Protein AF-A0A182ULN5-F1 (afdb_monomer_lite)

Secondary structure (DSSP, 8-state):
-HHHHHHHHHHHHHHHHHHHHHHHHHHHHHHHHHHHHHHHHHHHHHHHHHHHHHHHHHHHHHHHHHHHHHHHHHHHHHHHHHHHHHHHHHHHHHHS-HHHHHHHHHHHHHHHHHH-BSSGGG-S--S-EEEEE-SSSSSPPEEEEEE-SGGGS-EEEEEE-SS--S-----HHHHHH-EE-TTSSEE--HHHHHHHHHHS--EEEEEEE-TTS-EEEEEES---B--TTTTT-B----EEEESS--TTGGGTTPPP--SS----SS------SEEEEE-

Foldseek 3Di:
DVVVVVVVVVVVVVVVVVVVVVVVVVVVVVVVVVVVVVVVVVVVVVVVVVVVVVVVVVVVVVVVVVVVVVVVVVVVVVVVVVVVVVVVVVVVPVVADPVRVVVCVVVVQVVLLVQADLFLQRPPDLDWDWGWHAVDSPGGTDIFTWANPPPNTRWTWQFAADPPPDDPLDDPVCQQCKDDDNVHTIGNHLVVQQVNQVVDFKKKKFWDADPVRDIKIWIWRGWHFHDVVLQRQTADTHTDDIPDDPPVVVSHRPHDAHPHRDPDPDDDDDDGRTMIMHD

Organism: Anopheles merus (NCBI:txid30066)

pLDDT: mean 87.48, std 11.88, range [33.41, 97.25]

Structure (mmCIF, N/CA/C/O backbone):
data_AF-A0A182ULN5-F1
#
_entry.id   AF-A0A182ULN5-F1
#
loop_
_atom_site.group_PDB
_atom_site.id
_atom_site.type_symbol
_atom_site.label_atom_id
_atom_site.label_alt_id
_atom_site.label_comp_id
_atom_site.label_asym_id
_atom_site.label_entity_id
_atom_site.label_seq_id
_atom_site.pdbx_PDB_ins_code
_atom_site.Cartn_x
_atom_site.Cartn_y
_atom_site.Cartn_z
_atom_site.occupancy
_atom_site.B_iso_or_equiv
_atom_site.auth_seq_id
_atom_site.auth_comp_id
_atom_site.auth_asym_id
_atom_site.auth_atom_id
_atom_site.pdbx_PDB_model_num
ATOM 1 N N . MET A 1 1 ? -88.689 38.215 57.228 1.00 59.06 1 MET A N 1
ATOM 2 C CA . MET A 1 1 ? -87.941 37.403 56.240 1.00 59.06 1 MET A CA 1
ATOM 3 C C . MET A 1 1 ? -86.454 37.770 56.192 1.00 59.06 1 MET A C 1
ATOM 5 O O . MET A 1 1 ? -85.648 36.882 56.417 1.00 59.06 1 MET A O 1
ATOM 9 N N . LEU A 1 2 ? -86.074 39.048 56.039 1.00 58.34 2 LEU A N 1
ATOM 10 C CA . LEU A 1 2 ? -84.663 39.488 55.963 1.00 58.34 2 LEU A CA 1
ATOM 11 C C . LEU A 1 2 ? -83.746 39.039 57.123 1.00 58.34 2 LEU A C 1
ATOM 13 O O . LEU A 1 2 ? -82.674 38.510 56.867 1.00 58.34 2 LEU A O 1
ATOM 17 N N . ARG A 1 3 ? -84.157 39.173 58.394 1.00 65.62 3 ARG A N 1
ATOM 18 C CA . ARG A 1 3 ? -83.317 38.763 59.546 1.00 65.62 3 ARG A CA 1
ATOM 19 C C . ARG A 1 3 ? -83.010 37.259 59.595 1.00 65.62 3 ARG A C 1
ATOM 21 O O . ARG A 1 3 ? -81.950 36.878 60.071 1.00 65.62 3 ARG A O 1
ATOM 28 N 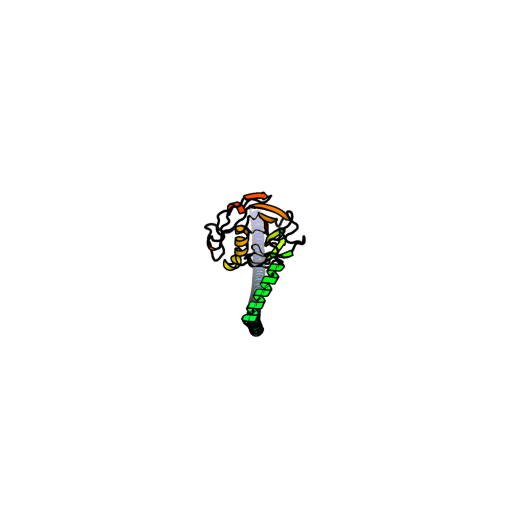N . LYS A 1 4 ? -83.928 36.421 59.103 1.00 69.38 4 LYS A N 1
ATOM 29 C CA . LYS A 1 4 ? -83.758 34.961 59.072 1.00 69.38 4 LYS A CA 1
ATOM 30 C C . LYS A 1 4 ? -82.799 34.548 57.950 1.00 69.38 4 LYS A C 1
ATOM 32 O O . LYS A 1 4 ? -81.892 33.770 58.202 1.00 69.38 4 LYS A O 1
ATOM 37 N N . ALA A 1 5 ? -82.924 35.178 56.779 1.00 66.75 5 ALA A N 1
ATOM 38 C CA . ALA A 1 5 ? -81.999 34.991 55.663 1.00 66.75 5 ALA A CA 1
ATOM 39 C C . ALA A 1 5 ? -80.565 35.435 56.009 1.00 66.75 5 ALA A C 1
ATOM 41 O O . ALA A 1 5 ? -79.627 34.713 55.704 1.00 66.75 5 ALA A O 1
ATOM 42 N N . VAL A 1 6 ? -80.394 36.568 56.708 1.00 71.75 6 VAL A N 1
ATOM 43 C CA . VAL A 1 6 ? -79.070 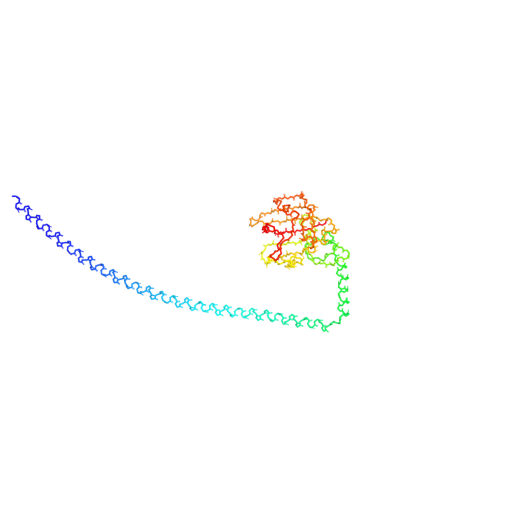37.049 57.158 1.00 71.75 6 VAL A CA 1
ATOM 44 C C . VAL A 1 6 ? -78.416 36.074 58.146 1.00 71.75 6 VAL A C 1
ATOM 46 O O . VAL A 1 6 ? -77.225 35.786 58.025 1.00 71.75 6 VAL A O 1
ATOM 49 N N . ALA A 1 7 ? -79.184 35.529 59.095 1.00 72.19 7 ALA A N 1
ATOM 50 C CA . ALA A 1 7 ? -78.687 34.532 60.042 1.00 72.19 7 ALA A CA 1
ATOM 51 C C . ALA A 1 7 ? -78.312 33.209 59.348 1.00 72.19 7 ALA A C 1
ATOM 53 O O . ALA A 1 7 ? -77.240 32.671 59.610 1.00 72.19 7 ALA A O 1
ATOM 54 N N . GLU A 1 8 ? -79.141 32.725 58.418 1.00 74.56 8 GLU A N 1
ATOM 55 C CA . GLU A 1 8 ? -78.850 31.529 57.614 1.00 74.56 8 GLU A CA 1
ATOM 56 C C . GLU A 1 8 ? -77.593 31.718 56.749 1.00 74.56 8 GLU A C 1
ATOM 58 O O . GLU A 1 8 ? -76.729 30.844 56.739 1.00 74.56 8 GLU A O 1
ATOM 63 N N . THR A 1 9 ? -77.413 32.880 56.107 1.00 76.69 9 THR A N 1
ATOM 64 C CA . THR A 1 9 ? -76.179 33.186 55.361 1.00 76.69 9 THR A CA 1
ATOM 65 C C . THR A 1 9 ? -74.947 33.307 56.257 1.00 76.69 9 THR A C 1
ATOM 67 O O . THR A 1 9 ? -73.869 32.888 55.847 1.00 76.69 9 THR A O 1
ATOM 70 N N . GLY A 1 10 ? -75.086 33.840 57.477 1.00 76.19 10 GLY A N 1
ATOM 71 C CA . GLY A 1 10 ? -73.986 33.939 58.441 1.00 76.19 10 GLY A CA 1
ATOM 72 C C . GLY A 1 10 ? -73.504 32.569 58.922 1.00 76.19 10 GLY A C 1
ATOM 73 O O . GLY A 1 10 ? -72.303 32.318 58.957 1.00 76.19 10 GLY A O 1
ATOM 74 N N . VAL A 1 11 ? -74.437 31.653 59.202 1.00 80.94 11 VAL A N 1
ATOM 75 C CA . VAL A 1 11 ? -74.118 30.257 59.548 1.00 80.94 11 VAL A CA 1
ATOM 76 C C . VAL A 1 11 ? -73.459 29.538 58.367 1.00 80.94 11 VAL A C 1
ATOM 78 O O . VAL A 1 11 ? -72.461 28.846 58.553 1.00 80.94 11 VAL A O 1
ATOM 81 N N . LEU A 1 12 ? -73.955 29.743 57.140 1.00 80.50 12 LEU A N 1
ATOM 82 C CA . LEU A 1 12 ? -73.372 29.140 55.936 1.00 80.50 12 LEU A CA 1
ATOM 83 C C . LEU A 1 12 ? -71.935 29.630 55.676 1.00 80.50 12 LEU A C 1
ATOM 85 O O . LEU A 1 12 ? -71.054 28.836 55.346 1.00 80.50 12 LEU A O 1
ATOM 89 N N . LEU A 1 13 ? -71.691 30.934 55.858 1.00 82.12 13 LEU A N 1
ATOM 90 C CA . LEU A 1 13 ? -70.364 31.548 55.755 1.00 82.12 13 LEU A CA 1
ATOM 91 C C . LEU A 1 13 ? -69.403 31.000 56.813 1.00 82.12 13 LEU A C 1
ATOM 93 O O . LEU A 1 13 ? -68.253 30.710 56.491 1.00 82.12 13 LEU A O 1
ATOM 97 N N . GLN A 1 14 ? -69.870 30.813 58.047 1.00 84.31 14 GLN A N 1
ATOM 98 C CA . GLN A 1 14 ? -69.051 30.271 59.126 1.00 84.31 14 GLN A CA 1
ATOM 99 C C . GLN A 1 14 ? -68.644 28.813 58.866 1.00 84.31 14 GLN A C 1
ATOM 101 O O . GLN A 1 14 ? -67.456 28.501 58.920 1.00 84.31 14 GLN A O 1
ATOM 106 N N . VAL A 1 15 ? -69.587 27.954 58.461 1.00 87.75 15 VAL A N 1
ATOM 107 C CA . VAL A 1 15 ? -69.298 26.557 58.075 1.00 87.75 15 VAL A CA 1
ATOM 108 C C . VAL A 1 15 ? -68.339 26.499 56.881 1.00 87.75 15 VAL A C 1
ATOM 110 O O . VAL A 1 15 ? -67.410 25.688 56.857 1.00 87.75 15 VAL A O 1
ATOM 113 N N . SER A 1 16 ? -68.512 27.384 55.894 1.00 88.00 16 SER A N 1
ATOM 114 C CA . SER A 1 16 ? -67.584 27.484 54.765 1.00 88.00 16 SER A CA 1
ATOM 115 C C . SER A 1 16 ? -66.178 27.878 55.224 1.00 88.00 16 SER A C 1
ATOM 117 O O . SER A 1 16 ? -65.203 27.302 54.746 1.00 88.00 16 SER A O 1
ATOM 119 N N . CYS A 1 17 ? -66.059 28.834 56.148 1.00 87.00 17 CYS A N 1
ATOM 120 C CA 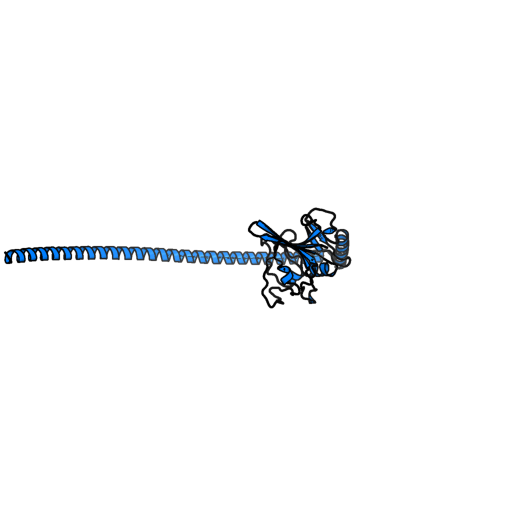. CYS A 1 17 ? -64.780 29.312 56.668 1.00 87.00 17 CYS A CA 1
ATOM 121 C C . CYS A 1 17 ? -64.051 28.226 57.481 1.00 87.00 17 CYS A C 1
ATOM 123 O O . CYS A 1 17 ? -62.851 28.025 57.299 1.00 87.00 17 CYS A O 1
ATOM 125 N N . GLU A 1 18 ? -64.779 27.468 58.305 1.00 89.94 18 GLU A N 1
ATOM 126 C CA . GLU A 1 18 ? -64.255 26.311 59.047 1.00 89.94 18 GLU A CA 1
ATOM 127 C C . GLU A 1 18 ? -63.796 25.189 58.098 1.00 89.94 18 GLU A C 1
ATOM 129 O O . GLU A 1 18 ? -62.724 24.609 58.279 1.00 89.94 18 GLU A O 1
ATOM 134 N N . THR A 1 19 ? -64.542 24.944 57.015 1.00 91.31 19 THR A N 1
ATOM 135 C CA . THR A 1 19 ? -64.168 23.963 55.980 1.00 91.31 19 THR A CA 1
ATOM 136 C C . THR A 1 19 ? -62.886 24.369 55.247 1.00 91.31 19 THR A C 1
ATOM 138 O O . THR A 1 19 ? -62.020 23.529 54.993 1.00 91.31 19 THR A O 1
ATOM 141 N N . PHE A 1 20 ? -62.738 25.655 54.908 1.00 92.44 20 PHE A N 1
ATOM 142 C CA . PHE A 1 20 ? -61.509 26.174 54.302 1.00 92.44 20 PHE A CA 1
ATOM 143 C C . PHE A 1 20 ? -60.316 26.073 55.258 1.00 92.44 20 PHE A C 1
ATOM 145 O O . PHE A 1 20 ? -59.244 25.648 54.831 1.00 92.44 20 PHE A O 1
ATOM 152 N N . ALA A 1 21 ? -60.502 26.397 56.540 1.00 90.81 21 ALA A N 1
ATOM 153 C CA . ALA A 1 21 ? -59.458 26.270 57.555 1.00 90.81 21 ALA A CA 1
ATOM 154 C C . ALA A 1 21 ? -58.994 24.812 57.726 1.00 90.81 21 ALA A C 1
ATOM 156 O O . ALA A 1 21 ? -57.793 24.552 57.742 1.00 90.81 21 ALA A O 1
ATOM 157 N N . SER A 1 22 ? -59.923 23.848 57.758 1.00 92.38 22 SER A N 1
ATOM 158 C CA . SER A 1 22 ? -59.584 22.418 57.826 1.00 92.38 22 SER A CA 1
ATOM 159 C C . SER A 1 22 ? -58.786 21.953 56.603 1.00 92.38 22 SER A C 1
ATOM 161 O O . SER A 1 22 ? -57.755 21.297 56.746 1.00 92.38 22 SER A O 1
ATOM 163 N N . LYS A 1 23 ? -59.207 22.347 55.393 1.00 94.94 23 LYS A N 1
ATOM 164 C CA . LYS A 1 23 ? -58.488 22.018 54.150 1.00 94.94 23 LYS A CA 1
ATOM 165 C C . LYS A 1 23 ? -57.091 22.634 54.087 1.00 94.94 23 LYS A C 1
ATOM 167 O O . LYS A 1 23 ? -56.184 22.009 53.547 1.00 94.94 23 LYS A O 1
ATOM 172 N N . LEU A 1 24 ? -56.899 23.839 54.630 1.00 94.38 24 LEU A N 1
ATOM 173 C CA . LEU A 1 24 ? -55.578 24.470 54.717 1.00 94.38 24 LEU A CA 1
ATOM 174 C C . LEU A 1 24 ? -54.629 23.667 55.613 1.00 94.38 24 LEU A C 1
ATOM 176 O O . LEU A 1 24 ? -53.490 23.429 55.220 1.00 94.38 24 LEU A O 1
ATOM 180 N N . ILE A 1 25 ? -55.109 23.188 56.763 1.00 93.69 25 ILE A N 1
ATOM 181 C CA . ILE A 1 25 ? -54.317 22.363 57.689 1.00 93.69 25 ILE A CA 1
ATOM 182 C C . ILE A 1 25 ? -53.954 21.013 57.052 1.00 93.69 25 ILE A C 1
ATOM 184 O O . ILE A 1 25 ? -52.807 20.568 57.138 1.00 93.69 25 ILE A O 1
ATOM 188 N N . GLU A 1 26 ? -54.907 20.364 56.378 1.00 95.31 26 GLU A N 1
ATOM 189 C CA . GLU A 1 26 ? -54.648 19.123 55.637 1.00 95.31 26 GLU A CA 1
ATOM 190 C C . GLU A 1 26 ? -53.605 19.334 54.535 1.00 95.31 26 GLU A C 1
ATOM 192 O O . GLU A 1 26 ? -52.680 18.532 54.395 1.00 95.31 26 GLU A O 1
ATOM 197 N N . MET A 1 27 ? -53.712 20.439 53.793 1.00 94.88 27 MET A N 1
ATOM 198 C CA . MET A 1 27 ? -52.776 20.784 52.728 1.00 94.88 27 MET A CA 1
ATOM 199 C C . MET A 1 27 ? -51.375 21.104 53.269 1.00 94.88 27 MET A C 1
ATOM 201 O O . MET A 1 27 ? -50.393 20.647 52.692 1.00 94.88 27 MET A O 1
ATOM 205 N N . GLU A 1 28 ? -51.244 21.814 54.395 1.00 95.12 28 GLU A N 1
ATOM 206 C CA . GLU A 1 28 ? -49.948 22.034 55.059 1.00 95.12 28 GLU A CA 1
ATOM 207 C C . GLU A 1 28 ? -49.308 20.726 55.532 1.00 95.12 28 GLU A C 1
ATOM 209 O O . GLU A 1 28 ? -48.102 20.522 55.359 1.00 95.12 28 GLU A O 1
ATOM 214 N N . SER A 1 29 ? -50.109 19.821 56.097 1.00 94.94 29 SER A N 1
ATOM 215 C CA . SER A 1 29 ? -49.647 18.498 56.521 1.00 94.94 29 SER A CA 1
ATOM 216 C C . SER A 1 29 ? -49.167 17.661 55.331 1.00 94.94 29 SER A C 1
ATOM 218 O O . SER A 1 29 ? -48.074 17.088 55.372 1.00 94.94 29 SER A O 1
ATOM 220 N N . ALA A 1 30 ? -49.933 17.658 54.235 1.00 96.06 30 ALA A N 1
ATOM 221 C CA . ALA A 1 30 ? -49.565 16.988 52.991 1.00 96.06 30 ALA A CA 1
ATOM 222 C C . ALA A 1 30 ? -48.271 17.569 52.399 1.00 96.06 30 ALA A C 1
ATOM 224 O O . ALA A 1 30 ? -47.329 16.822 52.146 1.00 96.06 30 ALA A O 1
ATOM 225 N N . MET A 1 31 ? -48.162 18.898 52.292 1.00 96.19 31 MET A N 1
ATOM 226 C CA . MET A 1 31 ? -46.947 19.562 51.805 1.00 96.19 31 MET A CA 1
ATOM 227 C C . MET A 1 31 ? -45.725 19.264 52.679 1.00 96.19 31 MET A C 1
ATOM 229 O O . MET A 1 31 ? -44.617 19.108 52.165 1.00 96.19 31 MET A O 1
ATOM 233 N N . LYS A 1 32 ? -45.894 19.173 54.004 1.00 96.00 32 LYS A N 1
ATOM 234 C CA . LYS A 1 32 ? -44.802 18.805 54.912 1.00 96.00 32 LYS A CA 1
ATOM 235 C C . LYS A 1 32 ? -44.333 17.373 54.656 1.00 96.00 32 LYS A C 1
ATOM 237 O O . LYS A 1 32 ? -43.131 17.151 54.548 1.00 96.00 32 LYS A O 1
ATOM 242 N N . LYS A 1 33 ? -45.269 16.436 54.495 1.00 95.94 33 LYS A N 1
ATOM 243 C CA . LYS A 1 33 ? -44.971 15.035 54.173 1.00 95.94 33 LYS A CA 1
ATOM 244 C C . LYS A 1 33 ? -44.271 14.888 52.819 1.00 95.94 33 LYS A C 1
ATOM 246 O O . LYS A 1 33 ? -43.292 14.148 52.717 1.00 95.94 33 LYS A O 1
ATOM 251 N N . ASP A 1 34 ? -44.730 15.613 51.804 1.00 95.62 34 ASP A N 1
ATOM 252 C CA . ASP A 1 34 ? -44.106 15.615 50.479 1.00 95.62 34 ASP A CA 1
ATOM 253 C C . ASP A 1 34 ? -42.693 16.198 50.541 1.00 95.62 34 ASP A C 1
ATOM 255 O O . ASP A 1 34 ? -41.759 15.607 50.002 1.00 95.62 34 ASP A O 1
ATOM 259 N N . ARG A 1 35 ? -42.497 17.304 51.272 1.00 96.44 35 ARG A N 1
ATOM 260 C CA . ARG A 1 35 ? -41.168 17.892 51.495 1.00 96.44 35 ARG A CA 1
ATOM 261 C C . ARG A 1 35 ? -40.212 16.908 52.165 1.00 96.44 35 ARG A C 1
ATOM 263 O O . ARG A 1 35 ? -39.065 16.794 51.736 1.00 96.44 35 ARG A O 1
ATOM 270 N N . ASP A 1 36 ? -40.668 16.205 53.194 1.00 96.62 36 ASP A N 1
ATOM 271 C CA . ASP A 1 36 ? -39.844 15.221 53.897 1.00 96.62 36 ASP A CA 1
ATOM 272 C C . ASP A 1 36 ? -39.490 14.043 52.969 1.00 96.62 36 ASP A C 1
ATOM 274 O O . ASP A 1 36 ? -38.332 13.624 52.913 1.00 96.62 36 ASP A O 1
ATOM 278 N N . THR A 1 37 ? -40.445 13.592 52.148 1.00 96.38 37 THR A N 1
ATOM 279 C CA . THR A 1 37 ? -40.233 12.543 51.135 1.00 96.38 37 THR A CA 1
ATOM 280 C C . THR A 1 37 ? -39.220 12.976 50.069 1.00 96.38 37 THR A C 1
ATOM 282 O O . THR A 1 37 ? -38.290 12.228 49.764 1.00 96.38 37 THR A O 1
ATOM 285 N N . ILE A 1 38 ? -39.346 14.198 49.537 1.00 96.69 38 ILE A N 1
ATOM 286 C CA . ILE A 1 38 ? -38.414 14.772 48.555 1.00 96.69 38 ILE A CA 1
ATOM 287 C C . ILE A 1 38 ? -37.008 14.872 49.148 1.00 96.69 38 ILE A C 1
ATOM 289 O O . ILE A 1 38 ? -36.038 14.481 48.503 1.00 96.69 38 ILE A O 1
ATOM 293 N N . ASN A 1 39 ? -36.880 15.352 50.387 1.00 95.44 39 ASN A N 1
ATOM 294 C CA . ASN A 1 39 ? -35.585 15.442 51.060 1.00 95.44 39 ASN A CA 1
ATOM 295 C C . ASN A 1 39 ? -34.943 14.061 51.232 1.00 95.44 39 ASN A C 1
ATOM 297 O O . ASN A 1 39 ? -33.743 13.907 51.001 1.00 95.44 39 ASN A O 1
ATOM 301 N N . GLN A 1 40 ? -35.733 13.047 51.585 1.00 96.31 40 GLN A N 1
ATOM 302 C CA . GLN A 1 40 ? -35.245 11.679 51.723 1.00 96.31 40 GLN A CA 1
ATOM 303 C C . GLN A 1 40 ? -34.792 11.093 50.375 1.00 96.31 40 GLN A C 1
ATOM 305 O O . GLN A 1 40 ? -33.712 10.506 50.297 1.00 96.31 40 GLN A O 1
ATOM 310 N N . GLN A 1 41 ? -35.559 11.306 49.301 1.00 96.44 41 GLN A N 1
ATOM 311 C CA . GLN A 1 41 ? -35.167 10.907 47.944 1.00 96.44 41 GLN A CA 1
ATOM 312 C C . GLN A 1 41 ? -33.898 11.629 47.477 1.00 96.44 41 GLN A C 1
ATOM 314 O O . GLN A 1 41 ? -33.011 10.997 46.905 1.00 96.44 41 GLN A O 1
ATOM 319 N N . LEU A 1 42 ? -33.766 12.926 47.770 1.00 96.62 42 LEU A N 1
ATOM 320 C CA . LEU A 1 42 ? -32.582 13.712 47.427 1.00 96.62 42 LEU A CA 1
ATOM 321 C C . LEU A 1 42 ? -31.331 13.197 48.152 1.00 96.62 42 LEU A C 1
ATOM 323 O O . LEU A 1 42 ? -30.258 13.128 47.554 1.00 96.62 42 LEU A O 1
ATOM 327 N N . LEU A 1 43 ? -31.454 12.822 49.429 1.00 96.31 43 LEU A N 1
ATOM 328 C CA . LEU A 1 43 ? -30.358 12.219 50.195 1.00 96.31 43 LEU A CA 1
ATOM 329 C C . LEU A 1 43 ? -29.948 10.862 49.615 1.00 96.31 43 LEU A C 1
ATOM 331 O O . LEU A 1 43 ? -28.756 10.612 49.442 1.00 96.31 43 LEU A O 1
ATOM 335 N N . TYR A 1 44 ? -30.921 10.023 49.252 1.00 95.50 44 TYR A N 1
ATOM 336 C CA . TYR A 1 44 ? -30.654 8.741 48.602 1.00 95.50 44 TYR A CA 1
ATOM 337 C C . TYR A 1 44 ? -29.955 8.921 47.246 1.00 95.50 44 TYR A C 1
ATOM 339 O O . TYR A 1 44 ? -28.935 8.285 46.986 1.00 95.50 44 TYR A O 1
ATOM 347 N N . GLN A 1 45 ? -30.434 9.849 46.411 1.00 96.25 45 GLN A N 1
ATOM 348 C CA . GLN A 1 45 ? -29.823 10.148 45.115 1.00 96.25 45 GLN A CA 1
ATOM 349 C C . GLN A 1 45 ? -28.389 10.682 45.262 1.00 96.25 45 GLN A C 1
ATOM 351 O O . GLN A 1 45 ? -27.515 10.301 44.485 1.00 96.25 45 GLN A O 1
ATOM 356 N N . LYS A 1 46 ? -28.120 11.527 46.269 1.00 96.31 46 LYS A N 1
ATOM 357 C CA . LYS A 1 46 ? -26.758 11.993 46.579 1.00 96.31 46 LYS A CA 1
ATOM 358 C C . LYS A 1 46 ? -25.842 10.838 46.980 1.00 96.31 46 LYS A C 1
ATOM 360 O O . LYS A 1 46 ? -24.732 10.764 46.467 1.00 96.31 46 LYS A O 1
ATOM 365 N N . SER A 1 47 ? -26.317 9.927 47.832 1.00 95.88 47 SER A N 1
ATOM 366 C CA . SER A 1 47 ? -25.561 8.728 48.223 1.00 95.88 47 SER A CA 1
ATOM 367 C C . SER A 1 47 ? -25.197 7.874 47.008 1.00 95.88 47 SER A C 1
ATOM 369 O O . SER A 1 47 ? -24.030 7.548 46.806 1.00 95.88 47 SER A O 1
ATOM 371 N N . LEU A 1 48 ? -26.181 7.583 46.151 1.00 96.56 48 LEU A N 1
ATOM 372 C CA . LEU A 1 48 ? -25.976 6.796 44.935 1.00 96.56 48 LEU A CA 1
ATOM 373 C C . LEU A 1 48 ? -25.002 7.487 43.962 1.00 96.56 48 LEU A C 1
ATOM 375 O O . LEU A 1 48 ? -24.177 6.833 43.327 1.00 96.56 48 LEU A O 1
ATOM 379 N N . SER A 1 49 ? -25.074 8.818 43.852 1.00 96.00 49 SER A N 1
ATOM 380 C CA . SER A 1 49 ? -24.161 9.606 43.016 1.00 96.00 49 SER A CA 1
ATOM 381 C C . SER A 1 49 ? -22.715 9.539 43.508 1.00 96.00 49 SER A C 1
ATOM 383 O O . SER A 1 49 ? -21.803 9.469 42.686 1.00 96.00 49 SER A O 1
ATOM 385 N N . GLU A 1 50 ? -22.486 9.568 44.822 1.00 96.50 50 GLU A N 1
ATOM 386 C CA . GLU A 1 50 ? -21.141 9.441 45.398 1.00 96.50 50 GLU A CA 1
ATOM 387 C C . GLU A 1 50 ? -20.567 8.036 45.179 1.00 96.50 50 GLU A C 1
ATOM 389 O O . GLU A 1 50 ? -19.421 7.895 44.748 1.00 96.50 50 GLU A O 1
ATOM 394 N N . GLU A 1 51 ? -21.375 6.990 45.370 1.00 96.19 51 GLU A N 1
ATOM 395 C CA . GLU A 1 51 ? -20.974 5.610 45.066 1.00 96.19 51 GLU A CA 1
ATOM 396 C C . GLU A 1 51 ? -20.598 5.441 43.587 1.00 96.19 51 GLU A C 1
ATOM 398 O O . GLU A 1 51 ? -19.553 4.866 43.262 1.00 96.19 51 GLU A O 1
ATOM 403 N N . LEU A 1 52 ? -21.401 6.010 42.682 1.00 96.88 52 LEU A N 1
ATOM 404 C CA . LEU A 1 52 ? -21.127 5.984 41.249 1.00 96.88 52 LEU A CA 1
ATOM 405 C C . LEU A 1 52 ? -19.832 6.734 40.901 1.00 96.88 52 LEU A C 1
ATOM 407 O O . LEU A 1 52 ? -19.036 6.247 40.097 1.00 96.88 52 LEU A O 1
ATOM 411 N N . LEU A 1 53 ? -19.580 7.890 41.522 1.00 96.31 53 LEU A N 1
ATOM 412 C CA . LEU A 1 53 ? -18.340 8.647 41.329 1.00 96.31 53 LEU A CA 1
ATOM 413 C C . LEU A 1 53 ? -17.110 7.850 41.772 1.00 96.31 53 LEU A C 1
ATOM 415 O O . LEU A 1 53 ? -16.093 7.852 41.071 1.00 96.31 53 LEU A O 1
ATOM 419 N N . VAL A 1 54 ? -17.192 7.144 42.902 1.00 97.19 54 VAL A N 1
ATOM 420 C CA . VAL A 1 54 ? -16.113 6.265 43.372 1.00 97.19 54 VAL A CA 1
ATOM 421 C C . VAL A 1 54 ? -15.876 5.126 42.379 1.00 97.19 54 VAL A C 1
ATOM 423 O O . VAL A 1 54 ? -14.729 4.894 41.987 1.00 97.19 54 VAL A O 1
ATOM 426 N N . ALA A 1 55 ? -16.937 4.468 41.905 1.00 97.06 55 ALA A N 1
ATOM 427 C CA . ALA A 1 55 ? -16.831 3.396 40.917 1.00 97.06 55 ALA A CA 1
ATOM 428 C C . ALA A 1 55 ? -16.183 3.875 39.603 1.00 97.06 55 ALA A C 1
ATOM 430 O O . ALA A 1 55 ? -15.266 3.229 39.091 1.00 97.06 55 ALA A O 1
ATOM 431 N N . ILE A 1 56 ? -16.585 5.045 39.091 1.00 96.81 56 ILE A N 1
ATOM 432 C CA . ILE A 1 56 ? -16.006 5.647 37.878 1.00 96.81 56 ILE A CA 1
ATOM 433 C C . ILE A 1 56 ? -14.512 5.938 38.064 1.00 96.81 56 ILE A C 1
ATOM 435 O O . ILE A 1 56 ? -13.713 5.657 37.168 1.00 96.81 56 ILE A O 1
ATOM 439 N N . ARG A 1 57 ? -14.103 6.469 39.225 1.00 96.94 57 ARG A N 1
ATOM 440 C CA . ARG A 1 57 ? -12.683 6.733 39.515 1.00 96.94 57 ARG A CA 1
ATOM 441 C C . ARG A 1 57 ? -11.862 5.446 39.525 1.00 96.94 57 ARG A C 1
ATOM 443 O O . ARG A 1 57 ? -10.787 5.420 38.929 1.00 96.94 57 ARG A O 1
ATOM 450 N N . LEU A 1 58 ? -12.368 4.384 40.151 1.00 96.94 58 LEU A N 1
ATOM 451 C CA . LEU A 1 58 ? -11.693 3.084 40.188 1.00 96.94 58 LEU A CA 1
ATOM 452 C C . LEU A 1 58 ? -11.544 2.483 38.786 1.00 96.94 58 LEU A C 1
ATOM 454 O O . LEU A 1 58 ? -10.461 2.015 38.432 1.00 96.94 58 LEU A O 1
ATOM 458 N N . LEU A 1 59 ? -12.592 2.562 37.961 1.00 97.19 59 LEU A N 1
ATOM 459 C CA . LEU A 1 59 ? -12.542 2.112 36.569 1.00 97.19 59 LEU A CA 1
ATOM 460 C C . LEU A 1 59 ? -11.543 2.925 35.742 1.00 97.19 59 LEU A C 1
ATOM 462 O O . LEU A 1 59 ? -10.729 2.342 35.032 1.00 97.19 59 LEU A O 1
ATOM 466 N N . SER A 1 60 ? -11.541 4.253 35.872 1.00 96.69 60 SER A N 1
ATOM 467 C CA . SER A 1 60 ? -10.584 5.126 35.180 1.00 96.69 60 SER A CA 1
ATOM 468 C C . SER A 1 60 ? -9.132 4.798 35.552 1.00 96.69 60 SER A C 1
ATOM 470 O O . SER A 1 60 ? -8.265 4.686 34.680 1.00 96.69 60 SER A O 1
ATOM 472 N N . GLN A 1 61 ? -8.868 4.540 36.837 1.00 97.06 61 GLN A N 1
ATOM 473 C CA . GLN A 1 61 ? -7.551 4.110 37.309 1.00 97.06 61 GLN A CA 1
ATOM 474 C C . GLN A 1 61 ? -7.166 2.729 36.769 1.00 97.06 61 GLN A C 1
ATOM 476 O O . GLN A 1 61 ? -6.022 2.536 36.358 1.00 97.06 61 GLN A O 1
ATOM 481 N N . ALA A 1 62 ? -8.098 1.773 36.746 1.00 97.00 62 ALA A N 1
ATOM 482 C CA . ALA A 1 62 ? -7.857 0.443 36.191 1.00 97.00 62 ALA A CA 1
ATOM 483 C C . ALA A 1 62 ? -7.561 0.503 34.684 1.00 97.00 62 ALA A C 1
ATOM 485 O O . ALA A 1 62 ? -6.594 -0.102 34.228 1.00 97.00 62 ALA A O 1
ATOM 486 N N . ILE A 1 63 ? -8.328 1.292 33.925 1.00 97.06 63 ILE A N 1
ATOM 487 C CA . ILE A 1 63 ? -8.105 1.519 32.490 1.00 97.06 63 ILE A CA 1
ATOM 488 C C . ILE A 1 63 ? -6.735 2.153 32.260 1.00 97.06 63 ILE A C 1
ATOM 490 O O . ILE A 1 63 ? -5.982 1.676 31.416 1.00 97.06 63 ILE A O 1
ATOM 494 N N . SER A 1 64 ? -6.376 3.168 33.048 1.00 97.25 64 SER A N 1
ATOM 495 C CA . SER A 1 64 ? -5.067 3.824 32.955 1.00 97.25 64 SER A CA 1
ATOM 496 C C . SER A 1 64 ? -3.921 2.838 33.199 1.00 97.25 64 SER A C 1
ATOM 498 O O . SER A 1 64 ? -2.966 2.809 32.429 1.00 97.25 64 SER A O 1
ATOM 500 N N . LYS A 1 65 ? -4.031 1.977 34.221 1.00 96.44 65 LYS A N 1
ATOM 501 C CA . LYS A 1 65 ? -3.029 0.935 34.515 1.00 96.44 65 LYS A CA 1
ATOM 502 C C . LYS A 1 65 ? -2.939 -0.127 33.418 1.00 96.44 65 LYS A C 1
ATOM 504 O O . LYS A 1 65 ? -1.844 -0.558 33.060 1.00 96.44 65 LYS A O 1
ATOM 509 N N . ASN A 1 66 ? -4.076 -0.559 32.881 1.00 96.12 66 ASN A N 1
ATOM 510 C CA . ASN A 1 66 ? -4.098 -1.526 31.788 1.00 96.12 66 ASN A CA 1
ATOM 511 C C . ASN A 1 66 ? -3.476 -0.926 30.522 1.00 96.12 66 ASN A C 1
ATOM 513 O O . ASN A 1 66 ? -2.682 -1.591 29.863 1.00 96.12 66 ASN A O 1
ATOM 517 N N . LEU A 1 67 ? -3.774 0.340 30.220 1.00 96.88 67 LEU A N 1
ATOM 518 C CA . LEU A 1 67 ? -3.218 1.049 29.072 1.00 96.88 67 LEU A CA 1
ATOM 519 C C . LEU A 1 67 ? -1.695 1.186 29.172 1.00 96.88 67 LEU A C 1
ATOM 521 O O . LEU A 1 67 ? -1.005 0.856 28.212 1.00 96.88 67 LEU A O 1
ATOM 525 N N . THR A 1 68 ? -1.158 1.592 30.327 1.00 95.88 68 THR A N 1
ATOM 526 C CA . THR A 1 68 ? 0.301 1.685 30.508 1.00 95.88 68 THR A CA 1
ATOM 527 C C . THR A 1 68 ? 0.977 0.319 30.430 1.00 95.88 68 THR A C 1
ATOM 529 O O . THR A 1 68 ? 2.069 0.197 29.874 1.00 95.88 68 THR A O 1
ATOM 532 N N . THR A 1 69 ? 0.319 -0.730 30.930 1.00 96.12 69 THR A N 1
ATOM 533 C CA . THR A 1 69 ? 0.808 -2.110 30.809 1.00 96.12 69 THR A CA 1
ATOM 534 C C . THR A 1 69 ? 0.870 -2.545 29.345 1.00 96.12 69 THR A C 1
ATOM 536 O O . THR A 1 69 ? 1.894 -3.074 28.915 1.00 96.12 69 THR A O 1
ATOM 539 N N . LEU A 1 70 ? -0.183 -2.278 28.567 1.00 94.62 70 LEU A N 1
ATOM 540 C CA . LEU A 1 70 ? -0.236 -2.588 27.137 1.00 94.62 70 LEU A CA 1
ATOM 541 C C . LEU A 1 70 ? 0.801 -1.796 26.336 1.00 94.62 70 LEU A C 1
ATOM 543 O O . LEU A 1 70 ? 1.485 -2.378 25.501 1.00 94.62 70 LEU A O 1
ATOM 547 N N . GLN A 1 71 ? 0.969 -0.503 26.623 1.00 94.44 71 GLN A N 1
ATOM 548 C CA . GLN A 1 71 ? 2.015 0.321 26.008 1.00 94.44 71 GLN A CA 1
ATOM 549 C C . GLN A 1 71 ? 3.402 -0.262 26.286 1.00 94.44 71 GLN A C 1
ATOM 551 O O . GLN A 1 71 ? 4.158 -0.528 25.361 1.00 94.44 71 GLN A O 1
ATOM 556 N N . THR A 1 72 ? 3.689 -0.599 27.546 1.00 95.94 72 THR A N 1
ATOM 557 C CA . THR A 1 72 ? 4.977 -1.198 27.925 1.00 95.94 72 THR A CA 1
ATOM 558 C C . THR A 1 72 ? 5.209 -2.549 27.238 1.00 95.94 72 THR A C 1
ATOM 560 O O . THR A 1 72 ? 6.335 -2.877 26.868 1.00 95.94 72 THR A O 1
ATOM 563 N N . GLN A 1 73 ? 4.164 -3.368 27.076 1.00 96.06 73 GLN A N 1
ATOM 564 C CA . GLN A 1 73 ? 4.256 -4.635 26.343 1.00 96.06 73 GLN A CA 1
ATOM 565 C C . GLN A 1 73 ? 4.516 -4.414 24.849 1.00 96.06 73 GLN A C 1
ATOM 567 O O . GLN A 1 73 ? 5.344 -5.124 24.281 1.00 96.06 73 GLN A O 1
ATOM 572 N N . SER A 1 74 ? 3.856 -3.425 24.241 1.00 94.88 74 SER A N 1
ATOM 573 C CA . SER A 1 74 ? 4.070 -3.031 22.846 1.00 94.88 74 SER A CA 1
ATOM 574 C C . SER A 1 74 ? 5.510 -2.572 22.613 1.00 94.88 74 SER A C 1
ATOM 576 O O . SER A 1 74 ? 6.187 -3.120 21.745 1.00 94.88 74 SER A O 1
ATOM 578 N N . ASP A 1 75 ? 6.019 -1.661 23.447 1.00 95.00 75 ASP A N 1
ATOM 579 C CA . ASP A 1 75 ? 7.386 -1.134 23.335 1.00 95.00 75 ASP A CA 1
ATOM 580 C C . ASP A 1 75 ? 8.431 -2.249 23.495 1.00 95.00 75 ASP A C 1
ATOM 582 O O . ASP A 1 75 ? 9.412 -2.320 22.755 1.00 95.00 75 ASP A O 1
ATOM 586 N N . ARG A 1 76 ? 8.207 -3.180 24.436 1.00 96.00 76 ARG A N 1
ATOM 587 C CA . ARG A 1 76 ? 9.076 -4.355 24.620 1.00 96.00 76 ARG A CA 1
ATOM 588 C C . ARG A 1 76 ? 9.053 -5.290 23.417 1.00 96.00 76 ARG A C 1
ATOM 590 O O . ARG A 1 76 ? 10.092 -5.850 23.073 1.00 96.00 76 ARG A O 1
ATOM 597 N N . ALA A 1 77 ? 7.891 -5.493 22.801 1.00 92.00 77 ALA A N 1
ATOM 598 C CA . ALA A 1 77 ? 7.771 -6.330 21.613 1.00 92.00 77 ALA A CA 1
ATOM 599 C C . ALA A 1 77 ? 8.521 -5.713 20.423 1.00 92.00 77 ALA A C 1
ATOM 601 O O . ALA A 1 77 ? 9.247 -6.424 19.728 1.00 92.00 77 ALA A O 1
ATOM 602 N N . GLU A 1 78 ? 8.410 -4.397 20.234 1.00 92.12 78 GLU A N 1
ATOM 603 C CA . GLU A 1 78 ? 9.137 -3.662 19.197 1.00 92.12 78 GLU A CA 1
ATOM 604 C C . GLU A 1 78 ? 10.653 -3.703 19.428 1.00 92.12 78 GLU A C 1
ATOM 606 O O . GLU A 1 78 ? 11.414 -4.055 18.526 1.00 92.12 78 GLU A O 1
ATOM 611 N N . GLN A 1 79 ? 11.106 -3.447 20.658 1.00 94.31 79 GLN A N 1
ATOM 612 C CA . GLN A 1 79 ? 12.522 -3.554 21.019 1.00 94.31 79 GLN A CA 1
ATOM 613 C C . GLN A 1 79 ? 13.068 -4.964 20.777 1.00 94.31 79 GLN A C 1
ATOM 615 O O . GLN A 1 79 ? 14.151 -5.115 20.212 1.00 94.31 79 GLN A O 1
ATOM 620 N N . LEU A 1 80 ? 12.315 -6.003 21.151 1.00 95.00 80 LEU A N 1
ATOM 621 C CA . LEU A 1 80 ? 12.708 -7.388 20.900 1.00 95.00 80 LEU A CA 1
ATOM 622 C C . LEU A 1 80 ? 12.805 -7.687 19.401 1.00 95.00 80 LEU A C 1
ATOM 624 O O . LEU A 1 80 ? 13.732 -8.377 18.979 1.00 95.00 80 LEU A O 1
ATOM 628 N N . ALA A 1 81 ? 11.865 -7.184 18.599 1.00 90.81 81 ALA A N 1
ATOM 629 C CA . ALA A 1 81 ? 11.901 -7.343 17.151 1.00 90.81 81 ALA A CA 1
ATOM 630 C C . ALA A 1 81 ? 13.136 -6.664 16.543 1.00 90.81 81 ALA A C 1
ATOM 632 O O . ALA A 1 81 ? 13.802 -7.269 15.704 1.00 90.81 81 ALA A O 1
ATOM 633 N N . ASN A 1 82 ? 13.487 -5.463 17.009 1.00 92.38 82 ASN A N 1
ATOM 634 C CA . ASN A 1 82 ? 14.675 -4.738 16.555 1.00 92.38 82 ASN A CA 1
ATOM 635 C C . ASN A 1 82 ? 15.969 -5.476 16.928 1.00 92.38 82 ASN A C 1
ATOM 637 O O . ASN A 1 82 ? 16.792 -5.730 16.053 1.00 92.38 82 ASN A O 1
ATOM 641 N N . VAL A 1 83 ? 16.104 -5.932 18.180 1.00 96.31 83 VAL A N 1
ATOM 642 C CA . VAL A 1 83 ? 17.270 -6.723 18.623 1.00 96.31 83 VAL A CA 1
ATOM 643 C C . VAL A 1 83 ? 17.403 -8.018 17.818 1.00 96.31 83 VAL A C 1
ATOM 645 O O . VAL A 1 83 ? 18.499 -8.364 17.385 1.00 96.31 83 VAL A O 1
ATOM 648 N N . LYS A 1 84 ? 16.295 -8.728 17.571 1.00 94.25 84 LYS A N 1
ATOM 649 C CA . LYS A 1 84 ? 16.310 -9.942 16.741 1.00 94.25 84 LYS A CA 1
ATOM 650 C C . LYS A 1 84 ? 16.672 -9.650 15.286 1.00 94.25 84 LYS A C 1
ATOM 652 O O . LYS A 1 84 ? 17.395 -10.438 14.683 1.00 94.25 84 LYS A O 1
ATOM 657 N N . HIS A 1 85 ? 16.190 -8.544 14.720 1.00 90.06 85 HIS A N 1
ATOM 658 C CA . HIS A 1 85 ? 16.578 -8.117 13.376 1.00 90.06 85 HIS A CA 1
ATOM 659 C C . HIS A 1 85 ? 18.076 -7.814 13.285 1.00 90.06 85 HIS A C 1
ATOM 661 O O . HIS A 1 85 ? 18.717 -8.248 12.328 1.00 90.06 85 HIS A O 1
ATOM 667 N N . ASP A 1 86 ? 18.638 -7.119 14.274 1.00 92.06 86 ASP A N 1
ATOM 668 C CA . ASP A 1 86 ? 20.069 -6.812 14.319 1.00 92.06 86 ASP A CA 1
ATOM 669 C C . ASP A 1 86 ? 20.914 -8.075 14.497 1.00 92.06 86 ASP A C 1
ATOM 671 O O . ASP A 1 86 ? 21.918 -8.243 13.805 1.00 92.06 86 ASP A O 1
ATOM 675 N N . GLN A 1 87 ? 20.473 -9.007 15.346 1.00 92.81 87 GLN A N 1
ATOM 676 C CA . GLN A 1 87 ? 21.121 -10.309 15.488 1.00 92.81 87 GLN A CA 1
ATOM 677 C C . GLN A 1 87 ? 21.117 -11.075 14.159 1.00 92.81 87 GLN A C 1
ATOM 679 O O . GLN A 1 87 ? 22.159 -11.542 13.709 1.00 92.81 87 GLN A O 1
ATOM 684 N N . MET A 1 88 ? 19.966 -11.155 13.489 1.00 88.56 88 MET A N 1
ATOM 685 C CA . MET A 1 88 ? 19.859 -11.827 12.194 1.00 88.56 88 MET A CA 1
ATOM 686 C C . MET A 1 88 ? 20.753 -11.166 11.135 1.00 88.56 88 MET A C 1
ATOM 688 O O . MET A 1 88 ? 21.366 -11.857 10.325 1.00 88.56 88 MET A O 1
ATOM 692 N N . ARG A 1 89 ? 20.871 -9.832 11.146 1.00 84.06 89 ARG A N 1
ATOM 693 C CA . ARG A 1 89 ? 21.794 -9.102 10.265 1.00 84.06 89 ARG A CA 1
ATOM 694 C C . ARG A 1 89 ? 23.243 -9.518 10.515 1.00 84.06 89 ARG A C 1
ATOM 696 O O . ARG A 1 89 ? 23.949 -9.807 9.554 1.00 84.06 89 ARG A O 1
ATOM 703 N N . GLN A 1 90 ? 23.666 -9.582 11.776 1.00 86.69 90 GLN A N 1
ATOM 704 C CA . GLN A 1 90 ? 25.018 -10.010 12.145 1.00 86.69 90 GLN A CA 1
ATOM 705 C C . GLN A 1 90 ? 25.284 -11.464 11.733 1.00 86.69 90 GLN A C 1
ATOM 707 O O . GLN A 1 90 ? 26.335 -11.766 11.169 1.00 86.69 90 GLN A O 1
ATOM 712 N N . GLU A 1 91 ? 24.322 -12.365 11.943 1.00 84.94 91 GLU A N 1
ATOM 713 C CA . GLU A 1 91 ? 24.427 -13.760 11.499 1.00 84.94 91 GLU A CA 1
ATOM 714 C C . GLU A 1 91 ? 24.596 -13.844 9.973 1.00 84.94 91 GLU A C 1
ATOM 716 O O . GLU A 1 91 ? 25.513 -14.506 9.493 1.00 84.94 91 GLU A O 1
ATOM 721 N N . ILE A 1 92 ? 23.807 -13.095 9.197 1.00 79.25 92 ILE A N 1
ATOM 722 C CA . ILE A 1 92 ? 23.947 -13.035 7.732 1.00 79.25 92 ILE A CA 1
ATOM 723 C C . ILE A 1 92 ? 25.323 -12.495 7.313 1.00 79.25 92 ILE A C 1
ATOM 725 O O . ILE A 1 92 ? 25.929 -13.025 6.382 1.00 79.25 92 ILE A O 1
ATOM 729 N N . GLU A 1 93 ? 25.829 -11.461 7.987 1.00 79.06 93 GLU A N 1
ATOM 730 C CA . GLU A 1 93 ? 27.144 -10.872 7.697 1.00 79.06 93 GLU A CA 1
ATOM 731 C C . GLU A 1 93 ? 28.301 -11.834 7.996 1.00 79.06 93 GLU A C 1
ATOM 733 O O . GLU A 1 93 ? 29.300 -11.828 7.279 1.00 79.06 93 GLU A O 1
ATOM 738 N N . THR A 1 94 ? 28.174 -12.687 9.017 1.00 80.81 94 THR A N 1
ATOM 739 C CA . THR A 1 94 ? 29.205 -13.691 9.346 1.00 80.81 94 THR A CA 1
ATOM 740 C C . THR A 1 94 ? 29.193 -14.908 8.423 1.00 80.81 94 THR A C 1
ATOM 742 O O . THR A 1 94 ? 30.228 -15.550 8.252 1.00 80.81 94 THR A O 1
ATOM 745 N N . LEU A 1 95 ? 28.053 -15.220 7.803 1.00 74.25 95 LEU A N 1
ATOM 746 C CA . LEU A 1 95 ? 27.895 -16.388 6.934 1.00 74.25 95 LEU A CA 1
ATOM 747 C C . LEU A 1 95 ? 28.435 -16.191 5.511 1.00 74.25 95 LEU A C 1
ATOM 749 O O . LEU A 1 95 ? 28.571 -17.175 4.784 1.00 74.25 95 LEU A O 1
ATOM 753 N N . ALA A 1 96 ? 28.733 -14.961 5.089 1.00 70.81 96 ALA A N 1
ATOM 754 C CA . ALA A 1 96 ? 29.170 -14.695 3.724 1.00 70.81 96 ALA A CA 1
ATOM 755 C C . ALA A 1 96 ? 30.242 -13.601 3.670 1.00 70.81 96 ALA A C 1
ATOM 757 O O . ALA A 1 96 ? 30.041 -12.485 4.151 1.00 70.81 96 ALA A O 1
ATOM 758 N N . SER A 1 97 ? 31.375 -13.890 3.020 1.00 74.88 97 SER A N 1
ATOM 759 C CA . SER A 1 97 ? 32.354 -12.847 2.706 1.00 74.88 97 SER A CA 1
ATOM 760 C C . SER A 1 97 ? 31.735 -11.805 1.760 1.00 74.88 97 SER A C 1
ATOM 762 O O . SER A 1 97 ? 30.752 -12.067 1.061 1.00 74.88 97 SER A O 1
ATOM 764 N N . LYS A 1 98 ? 32.313 -10.597 1.686 1.00 70.38 98 LYS A N 1
ATOM 765 C CA . LYS A 1 98 ? 31.854 -9.570 0.726 1.00 70.38 98 LYS A CA 1
ATOM 766 C C . LYS A 1 98 ? 31.859 -10.085 -0.722 1.00 70.38 98 LYS A C 1
ATOM 768 O O . LYS A 1 98 ? 31.017 -9.666 -1.515 1.00 70.38 98 LYS A O 1
ATOM 773 N N . GLU A 1 99 ? 32.781 -10.990 -1.043 1.00 73.81 99 GLU A N 1
ATOM 774 C CA . GLU A 1 99 ? 32.903 -11.639 -2.350 1.00 73.81 99 GLU A CA 1
ATOM 775 C C . GLU A 1 99 ? 31.795 -12.675 -2.568 1.00 73.81 99 GLU A C 1
ATOM 777 O O . GLU A 1 99 ? 31.139 -12.645 -3.610 1.00 73.81 99 GLU A O 1
ATOM 782 N N . ASP A 1 100 ? 31.488 -13.496 -1.558 1.00 76.75 100 ASP A N 1
ATOM 783 C CA . ASP A 1 100 ? 30.364 -14.438 -1.602 1.00 76.75 100 ASP A CA 1
ATOM 784 C C . ASP A 1 100 ? 29.033 -13.699 -1.769 1.00 76.75 100 ASP A C 1
ATOM 786 O O . ASP A 1 100 ? 28.219 -14.064 -2.614 1.00 76.75 100 ASP A O 1
ATOM 790 N N . LEU A 1 101 ? 28.815 -12.602 -1.037 1.00 71.44 101 LEU A N 1
ATOM 791 C CA . LEU A 1 101 ? 27.611 -11.774 -1.168 1.00 71.44 101 LEU A CA 1
ATOM 792 C C . LEU A 1 101 ? 27.485 -11.149 -2.562 1.00 71.44 101 LEU A C 1
ATOM 794 O O . LEU A 1 101 ? 26.384 -11.090 -3.117 1.00 71.44 101 LEU A O 1
ATOM 798 N N . ALA A 1 102 ? 28.589 -10.678 -3.145 1.00 77.25 102 ALA A N 1
ATOM 799 C CA . ALA A 1 102 ? 28.599 -10.146 -4.506 1.00 77.25 102 ALA A CA 1
ATOM 800 C C . ALA A 1 102 ? 28.290 -11.240 -5.539 1.00 77.25 102 ALA A C 1
ATOM 802 O O . ALA A 1 102 ? 27.489 -11.024 -6.456 1.00 77.25 102 ALA A O 1
ATOM 803 N N . TRP A 1 103 ? 28.858 -12.432 -5.358 1.00 76.88 103 TRP A N 1
ATOM 804 C CA . TRP A 1 103 ? 28.570 -13.602 -6.177 1.00 76.88 103 TRP A CA 1
ATOM 805 C C . TRP A 1 103 ? 27.106 -14.034 -6.068 1.00 76.88 103 TRP A C 1
ATOM 807 O O . TRP A 1 103 ? 26.440 -14.181 -7.094 1.00 76.88 103 TRP A O 1
ATOM 817 N N . PHE A 1 104 ? 26.566 -14.158 -4.852 1.00 77.06 104 PHE A N 1
ATOM 818 C CA . PHE A 1 104 ? 25.166 -14.508 -4.620 1.00 77.06 104 PHE A CA 1
ATOM 819 C C . PHE A 1 104 ? 24.218 -13.475 -5.219 1.00 77.06 104 PHE A C 1
ATOM 821 O O . PHE A 1 104 ? 23.254 -13.866 -5.873 1.00 77.06 104 PHE A O 1
ATOM 828 N N . ARG A 1 105 ? 24.500 -12.172 -5.083 1.00 76.38 105 ARG A N 1
ATOM 829 C CA . ARG A 1 105 ? 23.716 -11.115 -5.746 1.00 76.38 105 ARG A CA 1
ATOM 830 C C . ARG A 1 105 ? 23.748 -11.263 -7.261 1.00 76.38 105 ARG A C 1
ATOM 832 O O . ARG A 1 105 ? 22.701 -11.216 -7.898 1.00 76.38 105 ARG A O 1
ATOM 839 N N . THR A 1 106 ? 24.927 -11.499 -7.832 1.00 80.50 106 THR A N 1
ATOM 840 C CA . THR A 1 106 ? 25.101 -11.644 -9.284 1.00 80.50 106 THR A CA 1
ATOM 841 C C . THR A 1 106 ? 24.375 -12.882 -9.809 1.00 80.50 106 THR A C 1
ATOM 843 O O . THR A 1 106 ? 23.617 -12.796 -10.771 1.00 80.50 106 THR A O 1
ATOM 846 N N . LYS A 1 107 ? 24.542 -14.035 -9.154 1.00 84.19 107 LYS A N 1
ATOM 847 C CA . LYS A 1 107 ? 23.852 -15.278 -9.518 1.00 84.19 107 LYS A CA 1
ATOM 848 C C . LYS A 1 107 ? 22.345 -15.184 -9.328 1.00 84.19 107 LYS A C 1
ATOM 850 O O . LYS A 1 107 ? 21.615 -15.628 -10.208 1.00 84.19 107 LYS A O 1
ATOM 855 N N . SER A 1 108 ? 21.887 -14.575 -8.236 1.00 81.50 108 SER A N 1
ATOM 856 C CA . SER A 1 108 ? 20.459 -14.352 -7.989 1.00 81.50 108 SER A CA 1
ATOM 857 C C . SER A 1 108 ? 19.861 -13.441 -9.052 1.00 81.50 108 SER A C 1
ATOM 859 O O . SER A 1 108 ? 18.817 -13.770 -9.598 1.00 81.50 108 SER A O 1
ATOM 861 N N . ARG A 1 109 ? 20.549 -12.356 -9.429 1.00 81.00 109 ARG A N 1
ATOM 862 C CA . ARG A 1 109 ? 20.116 -11.480 -10.523 1.00 81.00 109 ARG A CA 1
ATOM 863 C C . ARG A 1 109 ? 20.015 -12.235 -11.846 1.00 81.00 109 ARG A C 1
ATOM 865 O O . ARG A 1 109 ? 18.984 -12.149 -12.501 1.00 81.00 109 ARG A O 1
ATOM 872 N N . LEU A 1 110 ? 21.035 -13.011 -12.216 1.00 83.50 110 LEU A N 1
ATOM 873 C CA . LEU A 1 110 ? 21.018 -13.815 -13.446 1.00 83.50 110 LEU A CA 1
ATOM 874 C C . LEU A 1 110 ? 19.882 -14.849 -13.449 1.00 83.50 110 LEU A C 1
ATOM 876 O O . LEU A 1 110 ? 19.241 -15.058 -14.475 1.00 83.50 110 LEU A O 1
ATOM 880 N N . TYR A 1 111 ? 19.616 -15.474 -12.301 1.00 83.88 111 TYR A N 1
ATOM 881 C CA . TYR A 1 111 ? 18.499 -16.401 -12.138 1.00 83.88 111 TYR A CA 1
ATOM 882 C C . TYR A 1 111 ? 17.143 -15.692 -12.237 1.00 83.88 111 TYR A C 1
ATOM 884 O O . TYR A 1 111 ? 16.244 -16.166 -12.920 1.00 83.88 111 TYR A O 1
ATOM 892 N N . LEU A 1 112 ? 16.985 -14.526 -11.608 1.00 83.56 112 LEU A N 1
ATOM 893 C CA . LEU A 1 112 ? 15.754 -13.745 -11.712 1.00 83.56 112 LEU A CA 1
ATOM 894 C C . LEU A 1 112 ? 15.511 -13.273 -13.146 1.00 83.56 112 LEU A C 1
ATOM 896 O O . LEU A 1 112 ? 14.388 -13.360 -13.630 1.00 83.56 112 LEU A O 1
ATOM 900 N N . GLN A 1 113 ? 16.556 -12.841 -13.850 1.00 83.38 113 GLN A N 1
ATOM 901 C CA . GLN A 1 113 ? 16.474 -12.468 -15.262 1.00 83.38 113 GLN A CA 1
ATOM 902 C C . GLN A 1 113 ? 16.080 -13.648 -16.161 1.00 83.38 113 GLN A C 1
ATOM 904 O O . GLN A 1 113 ? 15.389 -13.436 -17.153 1.00 83.38 113 GLN A O 1
ATOM 909 N N . SER A 1 114 ? 16.471 -14.885 -15.829 1.00 84.94 114 SER A N 1
ATOM 910 C CA . SER A 1 114 ? 16.109 -16.055 -16.640 1.00 84.94 114 SER A CA 1
ATOM 911 C C . SER A 1 114 ? 14.652 -16.496 -16.472 1.00 84.94 114 SER A C 1
ATOM 913 O O . SER A 1 114 ? 14.113 -17.129 -17.379 1.00 84.94 114 SER A O 1
ATOM 915 N N . ILE A 1 115 ? 14.007 -16.159 -15.349 1.00 88.12 115 ILE A N 1
ATOM 916 C CA . ILE A 1 115 ? 12.599 -16.502 -15.077 1.00 88.12 115 ILE A CA 1
ATOM 917 C C . ILE A 1 115 ? 11.634 -15.319 -15.231 1.00 88.12 115 ILE A C 1
ATOM 919 O O . ILE A 1 115 ? 10.418 -15.518 -15.219 1.00 88.12 115 ILE A O 1
ATOM 923 N N . ALA A 1 116 ? 12.146 -14.091 -15.328 1.00 92.31 116 ALA A N 1
ATOM 924 C CA . ALA A 1 116 ? 11.320 -12.899 -15.441 1.00 92.31 116 ALA A CA 1
ATOM 925 C C . ALA A 1 116 ? 10.688 -12.778 -16.832 1.00 92.31 116 ALA A C 1
ATOM 927 O O . ALA A 1 116 ? 11.339 -12.950 -17.862 1.00 92.31 116 ALA A O 1
ATOM 928 N N . ALA A 1 117 ? 9.410 -12.409 -16.863 1.00 93.12 117 ALA A N 1
ATOM 929 C CA . ALA A 1 117 ? 8.729 -12.030 -18.094 1.00 93.12 117 ALA A CA 1
ATOM 930 C C . ALA A 1 117 ? 8.934 -10.533 -18.374 1.00 93.12 117 ALA A C 1
ATOM 932 O O . ALA A 1 117 ? 9.081 -9.732 -17.451 1.00 93.12 117 ALA A O 1
ATOM 933 N N . ARG A 1 118 ? 8.886 -10.103 -19.642 1.00 91.12 118 ARG A N 1
ATOM 934 C CA . ARG A 1 118 ? 8.998 -8.663 -19.971 1.00 91.12 118 ARG A CA 1
ATOM 935 C C . ARG A 1 118 ? 7.808 -7.848 -19.475 1.00 91.12 118 ARG A C 1
ATOM 937 O O . ARG A 1 118 ? 7.936 -6.650 -19.234 1.00 91.12 118 ARG A O 1
ATOM 944 N N . SER A 1 119 ? 6.652 -8.489 -19.379 1.00 92.88 119 SER A N 1
ATOM 945 C CA . SER A 1 119 ? 5.381 -7.911 -18.963 1.00 92.88 119 SER A CA 1
ATOM 946 C C . SER A 1 119 ? 4.432 -9.036 -18.551 1.00 92.88 119 SER A C 1
ATOM 948 O O . SER A 1 119 ? 4.641 -10.200 -18.905 1.00 92.88 119 SER A O 1
ATOM 950 N N . CYS A 1 120 ? 3.343 -8.693 -17.867 1.00 94.12 120 CYS A N 1
ATOM 951 C CA . CYS A 1 120 ? 2.289 -9.656 -17.547 1.00 94.12 120 CYS A CA 1
ATOM 952 C C . CYS A 1 120 ? 1.636 -10.271 -18.795 1.00 94.12 120 CYS A C 1
ATOM 954 O O . CYS A 1 120 ? 1.160 -11.401 -18.749 1.00 94.12 120 CYS A O 1
ATOM 956 N N . LYS A 1 121 ? 1.666 -9.567 -19.933 1.00 91.81 121 LYS A N 1
ATOM 957 C CA . LYS A 1 121 ? 1.175 -10.055 -21.230 1.00 91.81 121 LYS A CA 1
ATOM 958 C C . LYS A 1 121 ? 2.035 -11.182 -21.810 1.00 91.81 121 LYS A C 1
ATOM 960 O O . LYS A 1 121 ? 1.537 -11.964 -22.610 1.00 91.81 121 LYS A O 1
ATOM 965 N N . GLN A 1 122 ? 3.304 -11.267 -21.412 1.00 92.12 122 GLN A N 1
ATOM 966 C CA . GLN A 1 122 ? 4.245 -12.302 -21.858 1.00 92.12 122 GLN A CA 1
ATOM 967 C C . GLN A 1 122 ? 4.402 -13.452 -20.857 1.00 92.12 122 GLN A C 1
ATOM 969 O O . GLN A 1 122 ? 5.192 -14.369 -21.079 1.00 92.12 122 GLN A O 1
ATOM 974 N N . VAL A 1 123 ? 3.662 -13.422 -19.750 1.00 91.81 123 VAL A N 1
ATOM 975 C CA . VAL A 1 123 ? 3.603 -14.547 -18.819 1.00 91.8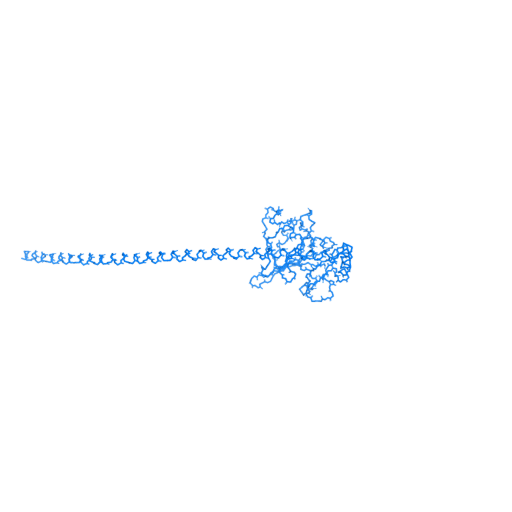1 123 VAL A CA 1
ATOM 976 C C . VAL A 1 123 ? 2.829 -15.684 -19.490 1.00 91.81 123 VAL A C 1
ATOM 978 O O . VAL A 1 123 ? 1.677 -15.512 -19.869 1.00 91.81 123 VAL A O 1
ATOM 981 N N . GLN A 1 124 ? 3.457 -16.857 -19.619 1.00 83.38 124 GLN A N 1
ATOM 982 C CA . GLN A 1 124 ? 2.870 -18.032 -20.292 1.00 83.38 124 GLN A CA 1
ATOM 983 C C . GLN A 1 124 ? 1.661 -18.628 -19.550 1.00 83.38 124 GLN A C 1
ATOM 985 O O . GLN A 1 124 ? 0.887 -19.389 -20.121 1.00 83.38 124 GLN A O 1
ATOM 990 N N . SER A 1 125 ? 1.514 -18.311 -18.265 1.00 84.62 125 SER A N 1
ATOM 991 C CA . SER A 1 125 ? 0.408 -18.762 -17.425 1.00 84.62 125 SER A CA 1
ATOM 992 C C . SER A 1 125 ? -0.784 -17.812 -17.532 1.00 84.62 125 SER A C 1
ATOM 994 O O . SER A 1 125 ? -0.666 -16.620 -17.250 1.00 84.62 125 SER A O 1
ATOM 996 N N . GLU A 1 126 ? -1.959 -18.367 -17.819 1.00 85.94 126 GLU A N 1
ATOM 997 C CA . GLU A 1 126 ? -3.245 -17.655 -17.774 1.00 85.94 126 GLU A CA 1
ATOM 998 C C . GLU A 1 126 ? -3.771 -17.461 -16.339 1.00 85.94 126 GLU A C 1
ATOM 1000 O O . GLU A 1 126 ? -4.843 -16.897 -16.128 1.00 85.94 126 GLU A O 1
ATOM 1005 N N . ARG A 1 127 ? -3.040 -17.929 -15.317 1.00 91.44 127 ARG A N 1
ATOM 1006 C CA . ARG A 1 127 ? -3.458 -17.783 -13.918 1.00 91.44 127 ARG A CA 1
ATOM 1007 C C . ARG A 1 127 ? -3.043 -16.423 -13.356 1.00 91.44 127 ARG A C 1
ATOM 1009 O O . ARG A 1 127 ? -1.853 -16.095 -13.415 1.00 91.44 127 ARG A O 1
ATOM 1016 N N . PRO A 1 128 ? -3.966 -15.670 -12.732 1.00 92.75 128 PRO A N 1
ATOM 1017 C CA . PRO A 1 128 ? -3.599 -14.500 -11.950 1.00 92.75 128 PRO A CA 1
ATOM 1018 C C . PRO A 1 128 ? -2.629 -14.868 -10.826 1.00 92.75 128 PRO A C 1
ATOM 1020 O O . PRO A 1 128 ? -2.749 -15.937 -10.224 1.00 92.75 128 PRO A O 1
ATOM 1023 N N . GLY A 1 129 ? -1.660 -14.004 -10.536 1.00 94.12 129 GLY A N 1
ATOM 1024 C CA . GLY A 1 129 ? -0.675 -14.299 -9.500 1.00 94.12 129 GLY A CA 1
ATOM 1025 C C . GLY A 1 129 ? 0.550 -13.401 -9.522 1.00 94.12 129 GLY A C 1
ATOM 1026 O O . GLY A 1 129 ? 0.610 -12.415 -10.251 1.00 94.12 129 GLY A O 1
ATOM 1027 N N . LYS A 1 130 ? 1.533 -13.758 -8.694 1.00 95.19 130 LYS A N 1
ATOM 1028 C CA . LYS A 1 130 ? 2.790 -13.018 -8.552 1.00 95.19 130 LYS A CA 1
ATOM 1029 C C . LYS A 1 130 ? 3.824 -13.559 -9.534 1.00 95.19 130 LYS A C 1
ATOM 1031 O O . LYS A 1 130 ? 4.099 -14.757 -9.525 1.00 95.19 130 LYS A O 1
ATOM 1036 N N . TYR A 1 131 ? 4.416 -12.677 -10.328 1.00 94.56 131 TYR A N 1
ATOM 1037 C CA . TYR A 1 131 ? 5.426 -13.019 -11.326 1.00 94.56 131 TYR A CA 1
ATOM 1038 C C . TYR A 1 131 ? 6.560 -11.998 -11.294 1.00 94.56 131 TYR A C 1
ATOM 1040 O O . TYR A 1 131 ? 6.340 -10.828 -10.978 1.00 94.56 131 TYR A O 1
ATOM 1048 N N . PHE A 1 132 ? 7.776 -12.435 -11.618 1.00 94.38 132 PHE A N 1
ATOM 1049 C CA . PHE A 1 132 ? 8.890 -11.515 -11.822 1.00 94.38 132 PHE A CA 1
ATOM 1050 C C . PHE A 1 132 ? 8.751 -10.836 -13.181 1.00 94.38 132 PHE A C 1
ATOM 1052 O O . PHE A 1 132 ? 8.607 -11.505 -14.204 1.00 94.38 132 PHE A O 1
ATOM 1059 N N . ILE A 1 133 ? 8.795 -9.508 -13.175 1.00 93.62 133 ILE A N 1
ATOM 1060 C CA . ILE A 1 133 ? 8.662 -8.657 -14.349 1.00 93.62 133 ILE A CA 1
ATOM 1061 C C . ILE A 1 133 ? 9.958 -7.886 -14.552 1.00 93.62 133 ILE A C 1
ATOM 1063 O O . ILE A 1 133 ? 10.469 -7.252 -13.629 1.00 93.62 133 ILE A O 1
ATOM 1067 N N . GLN A 1 134 ? 10.475 -7.920 -15.776 1.00 92.38 134 GLN A N 1
ATOM 1068 C CA . GLN A 1 134 ? 11.664 -7.185 -16.183 1.00 92.38 134 GLN A CA 1
ATOM 1069 C C . GLN A 1 134 ? 11.363 -6.354 -17.444 1.00 92.38 134 GLN A C 1
ATOM 1071 O O . GLN A 1 134 ? 11.519 -6.835 -18.570 1.00 92.38 134 GLN A O 1
ATOM 1076 N N . PRO A 1 135 ? 10.928 -5.090 -17.289 1.00 88.69 135 PRO A N 1
ATOM 1077 C CA . PRO A 1 135 ? 10.427 -4.291 -18.408 1.00 88.69 135 PRO A CA 1
ATOM 1078 C C . PRO A 1 135 ? 11.465 -4.047 -19.509 1.00 88.69 135 PRO A C 1
ATOM 1080 O O . PRO A 1 135 ? 11.131 -4.080 -20.695 1.00 88.69 135 PRO A O 1
ATOM 1083 N N . ALA A 1 136 ? 12.725 -3.838 -19.132 1.00 85.50 136 ALA A N 1
ATOM 1084 C CA . ALA A 1 136 ? 13.850 -3.587 -20.030 1.00 85.50 136 ALA A CA 1
ATOM 1085 C C . ALA A 1 136 ? 15.022 -4.527 -19.698 1.00 85.50 136 ALA A C 1
ATOM 1087 O O . ALA A 1 136 ? 15.060 -5.102 -18.618 1.00 85.50 136 ALA A O 1
ATOM 1088 N N . ALA A 1 137 ? 15.948 -4.754 -20.636 1.00 81.94 137 ALA A N 1
ATOM 1089 C CA . ALA A 1 137 ? 17.001 -5.770 -20.452 1.00 81.94 137 ALA A CA 1
ATOM 1090 C C . ALA A 1 137 ? 18.016 -5.372 -19.363 1.00 81.94 137 ALA A C 1
ATOM 1092 O O . ALA A 1 137 ? 18.572 -6.217 -18.666 1.00 81.94 137 ALA A O 1
ATOM 1093 N N . ASP A 1 138 ? 18.212 -4.069 -19.212 1.00 81.88 138 ASP A N 1
ATOM 1094 C CA . ASP A 1 138 ? 19.042 -3.394 -18.223 1.00 81.88 138 ASP A CA 1
ATOM 1095 C C . ASP A 1 138 ? 18.305 -3.108 -16.903 1.00 81.88 138 ASP A C 1
ATOM 1097 O O . ASP A 1 138 ? 18.952 -2.892 -15.877 1.00 81.88 138 ASP A O 1
ATOM 1101 N N . ALA A 1 139 ? 16.968 -3.163 -16.898 1.00 85.00 139 ALA A N 1
ATOM 1102 C CA . ALA A 1 139 ? 16.169 -2.969 -15.694 1.00 85.00 139 ALA A CA 1
ATOM 1103 C C . ALA A 1 139 ? 16.320 -4.145 -14.719 1.00 85.00 139 ALA A C 1
ATOM 1105 O O . ALA A 1 139 ? 16.396 -5.307 -15.125 1.00 85.00 139 ALA A O 1
ATOM 1106 N N . GLU A 1 140 ? 16.313 -3.841 -13.423 1.00 86.50 140 GLU A N 1
ATOM 1107 C CA . GLU A 1 140 ? 16.255 -4.862 -12.377 1.00 86.50 140 GLU A CA 1
ATOM 1108 C C . GLU A 1 140 ? 14.862 -5.522 -12.374 1.00 86.50 140 GLU A C 1
ATOM 1110 O O . GLU A 1 140 ? 13.856 -4.799 -12.374 1.00 86.50 140 GLU A O 1
ATOM 1115 N N . PRO A 1 141 ? 14.769 -6.866 -12.388 1.00 91.38 141 PRO A N 1
ATOM 1116 C CA . PRO A 1 141 ? 13.495 -7.556 -12.239 1.00 91.38 141 PRO A CA 1
ATOM 1117 C C . PRO A 1 141 ? 12.835 -7.238 -10.895 1.00 91.38 141 PRO A C 1
ATOM 1119 O O . PRO A 1 141 ? 13.499 -7.193 -9.861 1.00 91.38 141 PRO A O 1
ATOM 1122 N N . PHE A 1 142 ? 11.515 -7.088 -10.889 1.00 92.88 142 PHE A N 1
ATOM 1123 C CA . PHE A 1 142 ? 10.737 -6.896 -9.666 1.00 92.88 142 PHE A CA 1
ATOM 1124 C C . PHE A 1 142 ? 9.533 -7.833 -9.632 1.00 92.88 142 PHE A C 1
ATOM 1126 O O . PHE A 1 142 ? 9.069 -8.310 -10.667 1.00 92.88 142 PHE A O 1
ATOM 1133 N N . LEU A 1 143 ? 9.030 -8.127 -8.435 1.00 94.44 143 LEU A N 1
ATOM 1134 C CA . LEU A 1 143 ? 7.830 -8.941 -8.278 1.00 94.44 143 LEU A CA 1
ATOM 1135 C C . LEU A 1 143 ? 6.593 -8.068 -8.523 1.00 94.44 143 LEU A C 1
ATOM 1137 O O . LEU A 1 143 ? 6.438 -7.027 -7.892 1.00 94.44 143 LEU A O 1
ATOM 1141 N N . GLY A 1 144 ? 5.712 -8.494 -9.423 1.00 95.12 144 GLY A N 1
ATOM 1142 C CA . GLY A 1 144 ? 4.450 -7.824 -9.728 1.00 95.12 144 GLY A CA 1
ATOM 1143 C C . GLY A 1 144 ? 3.276 -8.794 -9.669 1.00 95.12 144 GLY A C 1
ATOM 1144 O O . GLY A 1 144 ? 3.462 -10.008 -9.761 1.00 95.12 144 GLY A O 1
ATOM 1145 N N . TYR A 1 145 ? 2.060 -8.270 -9.512 1.00 96.00 145 TYR A N 1
ATOM 1146 C CA . TYR A 1 145 ? 0.846 -9.079 -9.607 1.00 96.00 145 TYR A CA 1
ATOM 1147 C C . TYR A 1 145 ? 0.249 -8.955 -11.010 1.00 96.00 145 TYR A C 1
ATOM 1149 O O . TYR A 1 145 ? -0.129 -7.863 -11.432 1.00 96.00 145 TYR A O 1
ATOM 1157 N N . CYS A 1 146 ? 0.161 -10.072 -11.726 1.00 95.44 146 CYS A N 1
ATOM 1158 C CA . CYS A 1 146 ? -0.441 -10.133 -13.048 1.00 95.44 146 CYS A CA 1
ATOM 1159 C C . CYS A 1 146 ? -1.900 -10.567 -12.949 1.00 95.44 146 CYS A C 1
ATOM 1161 O O . CYS A 1 146 ? -2.189 -11.688 -12.531 1.00 95.44 146 CYS A O 1
ATOM 1163 N N . ALA A 1 147 ? -2.810 -9.698 -13.377 1.00 94.00 147 ALA A N 1
ATOM 1164 C CA . ALA A 1 147 ? -4.207 -10.026 -13.601 1.00 94.00 147 ALA A CA 1
ATOM 1165 C C . ALA A 1 147 ? -4.383 -10.551 -15.036 1.00 94.00 147 ALA A C 1
ATOM 1167 O O . ALA A 1 147 ? -4.127 -9.851 -16.019 1.00 94.00 147 ALA A O 1
ATOM 1168 N N . GLN A 1 148 ? -4.809 -11.811 -15.143 1.00 87.94 148 GLN A N 1
ATOM 1169 C CA . GLN A 1 148 ? -4.878 -12.550 -16.411 1.00 87.94 148 GLN A CA 1
ATOM 1170 C C . GLN A 1 148 ? -6.306 -12.779 -16.932 1.00 87.94 148 GLN A C 1
ATOM 1172 O O . GLN A 1 148 ? -6.479 -13.348 -18.002 1.00 87.94 148 GLN A O 1
ATOM 1177 N N . THR A 1 149 ? -7.332 -12.321 -16.212 1.00 85.38 149 THR A N 1
ATOM 1178 C CA . THR A 1 149 ? -8.741 -12.605 -16.535 1.00 85.38 149 THR A CA 1
ATOM 1179 C C . THR A 1 149 ? -9.460 -11.409 -17.159 1.00 85.38 149 THR A C 1
ATOM 1181 O O . THR A 1 149 ? -9.995 -11.507 -18.263 1.00 85.38 149 THR A O 1
ATOM 1184 N N . ALA A 1 150 ? -9.470 -10.262 -16.480 1.00 81.81 150 ALA A N 1
ATOM 1185 C CA . ALA A 1 150 ? -10.197 -9.078 -16.930 1.00 81.81 150 ALA A CA 1
ATOM 1186 C C . ALA A 1 150 ? -9.576 -8.469 -18.204 1.00 81.81 150 ALA A C 1
ATOM 1188 O O . ALA A 1 150 ? -8.357 -8.468 -18.384 1.00 81.81 150 ALA A O 1
ATOM 1189 N N . PHE A 1 151 ? -10.423 -7.961 -19.109 1.00 86.56 151 PHE A N 1
ATOM 1190 C CA . PHE A 1 151 ? -10.028 -7.252 -20.339 1.00 86.56 151 PHE A CA 1
ATOM 1191 C C . PHE A 1 151 ? -8.946 -7.961 -21.180 1.00 86.56 151 PHE A C 1
ATOM 1193 O O . PHE A 1 151 ? -8.024 -7.325 -21.699 1.00 86.56 151 PHE A O 1
ATOM 1200 N N . GLY A 1 152 ? -9.051 -9.286 -21.316 1.00 87.38 152 GLY A N 1
ATOM 1201 C CA . GLY A 1 152 ? -8.114 -10.093 -22.105 1.00 87.38 152 GLY A CA 1
ATOM 1202 C C . GLY A 1 152 ? -6.750 -10.308 -21.440 1.00 87.38 152 GLY A C 1
ATOM 1203 O O . GLY A 1 152 ? -5.772 -10.560 -22.145 1.00 87.38 152 GLY A O 1
ATOM 1204 N N . GLY A 1 153 ? -6.671 -10.157 -20.114 1.00 90.50 153 GLY A N 1
ATOM 1205 C CA . GLY A 1 153 ? -5.501 -10.496 -19.303 1.00 90.50 153 GLY A CA 1
ATOM 1206 C C . GLY A 1 153 ? -4.264 -9.652 -19.589 1.00 90.50 153 GLY A C 1
ATOM 1207 O O . GLY A 1 153 ? -4.321 -8.639 -20.278 1.00 90.50 153 GLY A O 1
ATOM 1208 N N . GLY A 1 154 ? -3.116 -10.056 -19.062 1.00 93.88 154 GLY A N 1
ATOM 1209 C CA . GLY A 1 154 ? -1.825 -9.411 -19.280 1.00 93.88 154 GLY A CA 1
ATOM 1210 C C . GLY A 1 154 ? -1.635 -8.088 -18.542 1.00 93.88 154 GLY A C 1
ATOM 1211 O O . GLY A 1 154 ? -0.743 -7.325 -18.910 1.00 93.88 154 GLY A O 1
ATOM 1212 N N . TRP A 1 155 ? -2.457 -7.804 -17.534 1.00 95.12 155 TRP A N 1
ATOM 1213 C CA . TRP A 1 155 ? -2.419 -6.554 -16.781 1.00 95.12 155 TRP A CA 1
ATOM 1214 C C . TRP A 1 155 ? -1.495 -6.672 -15.578 1.00 95.12 155 TRP A C 1
ATOM 1216 O O . TRP A 1 155 ? -1.635 -7.588 -14.773 1.00 95.12 155 TRP A O 1
ATOM 1226 N N . LEU A 1 156 ? -0.570 -5.730 -15.431 1.00 95.88 156 LEU A N 1
ATOM 1227 C CA . LEU A 1 156 ? 0.189 -5.547 -14.203 1.00 95.88 156 LEU A CA 1
ATOM 1228 C C . LEU A 1 156 ? -0.617 -4.663 -13.253 1.00 95.88 156 LEU A C 1
ATOM 1230 O O . LEU A 1 156 ? -0.923 -3.515 -13.572 1.00 95.88 156 LEU A O 1
ATOM 1234 N N . VAL A 1 157 ? -0.945 -5.181 -12.077 1.00 96.00 157 VAL A N 1
ATOM 1235 C CA . VAL A 1 157 ? -1.635 -4.408 -11.043 1.00 96.00 157 VAL A CA 1
ATOM 1236 C C . VAL A 1 157 ? -0.639 -3.460 -10.384 1.00 96.00 157 VAL A C 1
ATOM 1238 O O . VAL A 1 157 ? 0.405 -3.892 -9.895 1.00 96.00 157 VAL A O 1
ATOM 1241 N N . ILE A 1 158 ? -0.959 -2.165 -10.380 1.00 95.75 158 ILE A N 1
ATOM 1242 C CA . ILE A 1 158 ? -0.096 -1.116 -9.810 1.00 95.75 158 ILE A CA 1
ATOM 1243 C C . ILE A 1 158 ? -0.626 -0.568 -8.497 1.00 95.75 158 ILE A C 1
ATOM 1245 O O . ILE A 1 158 ? 0.132 0.001 -7.713 1.00 95.75 158 ILE A O 1
ATOM 1249 N N . GLN A 1 159 ? -1.920 -0.745 -8.261 1.00 95.25 159 GLN A N 1
ATOM 1250 C CA . GLN A 1 159 ? -2.596 -0.329 -7.052 1.00 95.25 159 GLN A CA 1
ATOM 1251 C C . GLN A 1 159 ? -3.831 -1.214 -6.852 1.00 95.25 159 GLN A C 1
ATOM 1253 O O . GLN A 1 159 ? -4.578 -1.427 -7.809 1.00 95.25 159 GLN A O 1
ATOM 1258 N N . HIS A 1 160 ? -4.038 -1.717 -5.637 1.00 94.12 160 HIS A N 1
ATOM 1259 C CA . HIS A 1 160 ? -5.223 -2.496 -5.270 1.00 94.12 160 HIS A CA 1
ATOM 1260 C C . HIS A 1 160 ? -5.706 -2.144 -3.852 1.00 94.12 160 HIS A C 1
ATOM 1262 O O . HIS A 1 160 ? -4.918 -2.218 -2.906 1.00 94.12 160 HIS A O 1
ATOM 1268 N N . ARG A 1 161 ? -6.990 -1.787 -3.710 1.00 92.25 161 ARG A N 1
ATOM 1269 C CA . ARG A 1 161 ? -7.750 -1.529 -2.474 1.00 92.25 161 ARG A CA 1
ATOM 1270 C C . ARG A 1 161 ? -9.023 -2.359 -2.470 1.00 92.25 161 ARG A C 1
ATOM 1272 O O . ARG A 1 161 ? -9.718 -2.418 -3.478 1.00 92.25 161 ARG A O 1
ATOM 1279 N N . TYR A 1 162 ? -9.376 -2.910 -1.319 1.00 90.00 162 TYR A N 1
ATOM 1280 C CA . TYR A 1 162 ? -10.651 -3.596 -1.127 1.00 90.00 162 TYR A CA 1
ATOM 1281 C C . TYR A 1 162 ? -11.085 -3.685 0.348 1.00 90.00 162 TYR A C 1
ATOM 1283 O O . TYR A 1 162 ? -12.284 -3.703 0.611 1.00 90.00 162 TYR A O 1
ATOM 1291 N N . ASP A 1 163 ? -10.162 -3.708 1.320 1.00 91.06 163 ASP A N 1
ATOM 1292 C CA . ASP A 1 163 ? -10.479 -3.945 2.743 1.00 91.06 163 ASP A CA 1
ATOM 1293 C C . ASP A 1 163 ? -9.953 -2.873 3.714 1.00 91.06 163 ASP A C 1
ATOM 1295 O O . ASP A 1 163 ? -10.327 -2.862 4.886 1.00 91.06 163 ASP A O 1
ATOM 1299 N N . GLY A 1 164 ? -9.117 -1.943 3.250 1.00 90.50 164 GLY A N 1
ATOM 1300 C CA . GLY A 1 164 ? -8.487 -0.923 4.085 1.00 90.50 164 GLY A CA 1
ATOM 1301 C C . GLY A 1 164 ? -7.398 -1.448 5.026 1.00 90.50 164 GLY A C 1
ATOM 1302 O O . GLY A 1 164 ? -7.036 -0.739 5.964 1.00 90.50 164 GLY A O 1
ATOM 1303 N N . SER A 1 165 ? -6.870 -2.655 4.796 1.00 92.81 165 SER A N 1
ATOM 1304 C CA . SER A 1 165 ? -5.805 -3.271 5.607 1.00 92.81 165 SER A CA 1
ATOM 1305 C C . SER A 1 165 ? -4.472 -2.519 5.558 1.00 92.81 165 SER A C 1
ATOM 1307 O O . SER A 1 165 ? -3.639 -2.681 6.452 1.00 92.81 165 SER A O 1
ATOM 1309 N N . VAL A 1 166 ? -4.261 -1.681 4.541 1.00 94.31 166 VAL A N 1
ATOM 1310 C CA . VAL A 1 166 ? -3.041 -0.890 4.377 1.00 94.31 166 VAL A CA 1
ATOM 1311 C C . VAL A 1 166 ? -3.372 0.599 4.426 1.00 94.31 166 VAL A C 1
ATOM 1313 O O . VAL A 1 166 ? -4.254 1.093 3.720 1.00 94.31 166 VAL A O 1
ATOM 1316 N N . ASP A 1 167 ? -2.631 1.345 5.252 1.00 92.50 167 ASP A N 1
ATOM 1317 C CA . ASP A 1 167 ? -2.690 2.809 5.248 1.00 92.50 167 ASP A CA 1
ATOM 1318 C C . ASP A 1 167 ? -2.023 3.357 3.978 1.00 92.50 167 ASP A C 1
ATOM 1320 O O . ASP A 1 167 ? -0.901 2.978 3.651 1.00 92.50 167 ASP A O 1
ATOM 1324 N N . PHE A 1 168 ? -2.706 4.257 3.270 1.00 93.44 168 PHE A N 1
ATOM 1325 C CA . PHE A 1 168 ? -2.202 4.934 2.067 1.00 93.44 168 PHE A CA 1
ATOM 1326 C C . PHE A 1 168 ? -1.813 6.392 2.345 1.00 93.44 168 PHE A C 1
ATOM 1328 O O . PHE A 1 168 ? -1.393 7.114 1.440 1.00 93.44 168 PHE A O 1
ATOM 1335 N N . ARG A 1 169 ? -1.912 6.861 3.591 1.00 91.19 169 ARG A N 1
ATOM 1336 C CA . ARG A 1 169 ? -1.412 8.174 4.001 1.00 91.19 169 ARG A CA 1
ATOM 1337 C C . ARG A 1 169 ? 0.095 8.104 4.274 1.00 91.19 169 ARG A C 1
ATOM 1339 O O . ARG A 1 169 ? 0.547 8.260 5.403 1.00 91.19 169 ARG A O 1
ATOM 1346 N N . ARG A 1 170 ? 0.852 7.834 3.208 1.00 91.50 170 ARG A N 1
ATOM 1347 C CA . ARG A 1 170 ? 2.296 7.564 3.220 1.00 91.50 170 ARG A CA 1
ATOM 1348 C C . ARG A 1 170 ? 3.133 8.753 2.760 1.00 91.50 170 ARG A C 1
ATOM 1350 O O . ARG A 1 170 ? 2.617 9.675 2.119 1.00 91.50 170 ARG A O 1
ATOM 1357 N N . ASN A 1 171 ? 4.417 8.722 3.108 1.00 91.12 171 ASN A N 1
ATOM 1358 C CA . ASN A 1 171 ? 5.378 9.754 2.721 1.00 91.12 171 ASN A CA 1
ATOM 1359 C C . ASN A 1 171 ? 5.864 9.590 1.264 1.00 91.12 171 ASN A C 1
ATOM 1361 O O . ASN A 1 171 ? 5.516 8.622 0.580 1.00 91.12 171 ASN A O 1
ATOM 1365 N N . TRP A 1 172 ? 6.662 10.545 0.776 1.00 91.38 172 TRP A N 1
ATOM 1366 C CA . TRP A 1 172 ? 7.176 10.550 -0.597 1.00 91.38 172 TRP A CA 1
ATOM 1367 C C . TRP A 1 172 ? 7.990 9.300 -0.933 1.00 91.38 172 TRP A C 1
ATOM 1369 O O . TRP A 1 172 ? 7.766 8.677 -1.969 1.00 91.38 172 TRP A O 1
ATOM 1379 N N . THR A 1 173 ? 8.915 8.921 -0.051 1.00 96.00 173 THR A N 1
ATOM 1380 C CA . THR A 1 173 ? 9.808 7.770 -0.240 1.00 96.00 173 THR A CA 1
ATOM 1381 C C . THR A 1 173 ? 9.022 6.465 -0.348 1.00 96.00 173 THR A C 1
ATOM 1383 O O . THR A 1 173 ? 9.284 5.660 -1.233 1.00 96.00 173 THR A O 1
ATOM 1386 N N . GLU A 1 174 ? 8.001 6.278 0.487 1.00 95.56 174 GLU A N 1
ATOM 1387 C CA . GLU A 1 174 ? 7.130 5.101 0.431 1.00 95.56 174 GLU A CA 1
ATOM 1388 C C . GLU A 1 174 ? 6.319 5.048 -0.872 1.00 95.56 174 GLU A C 1
ATOM 1390 O O . GLU A 1 174 ? 6.203 3.991 -1.485 1.00 95.56 174 GLU A O 1
ATOM 1395 N N . TYR A 1 175 ? 5.785 6.175 -1.353 1.00 95.88 175 TYR A N 1
ATOM 1396 C CA . TYR A 1 175 ? 5.104 6.212 -2.655 1.00 95.88 175 TYR A CA 1
ATOM 1397 C C . TYR A 1 175 ? 6.059 6.008 -3.836 1.00 95.88 175 TYR A C 1
ATOM 1399 O O . TYR A 1 175 ? 5.669 5.423 -4.853 1.00 95.88 175 TYR A O 1
ATOM 1407 N N . ARG A 1 176 ? 7.303 6.475 -3.713 1.00 95.88 176 ARG A N 1
ATOM 1408 C CA . ARG A 1 176 ? 8.361 6.249 -4.697 1.00 95.88 176 ARG A CA 1
ATOM 1409 C C . ARG A 1 176 ? 8.687 4.763 -4.825 1.00 95.88 176 ARG A C 1
ATOM 1411 O O . ARG A 1 176 ? 8.661 4.241 -5.940 1.00 95.88 176 ARG A O 1
ATOM 1418 N N . ASP A 1 177 ? 8.946 4.115 -3.693 1.00 95.88 177 ASP A N 1
ATOM 1419 C CA . ASP A 1 177 ? 9.497 2.758 -3.627 1.00 95.88 177 ASP A CA 1
ATOM 1420 C C . ASP A 1 177 ? 8.413 1.666 -3.640 1.00 95.88 177 ASP A C 1
ATOM 1422 O O . ASP A 1 177 ? 8.673 0.554 -4.089 1.00 95.88 177 ASP A O 1
ATOM 1426 N N . GLY A 1 178 ? 7.189 1.985 -3.209 1.00 96.19 178 GLY A N 1
ATOM 1427 C CA . GLY A 1 178 ? 6.087 1.031 -3.072 1.00 96.19 178 GLY A CA 1
ATOM 1428 C C . GLY A 1 178 ? 5.843 0.597 -1.624 1.00 96.19 178 GLY A C 1
ATOM 1429 O O . GLY A 1 178 ? 6.723 0.669 -0.768 1.00 96.19 178 GLY A O 1
ATOM 1430 N N . PHE A 1 179 ? 4.621 0.143 -1.333 1.00 97.00 179 PHE A N 1
ATOM 1431 C CA . PHE A 1 179 ? 4.231 -0.349 -0.006 1.00 97.00 179 PHE A CA 1
ATOM 1432 C C . PHE A 1 179 ? 3.048 -1.325 -0.074 1.00 97.00 179 PHE A C 1
ATOM 1434 O O . PHE A 1 179 ? 2.327 -1.390 -1.068 1.00 97.00 179 PHE A O 1
ATOM 1441 N N . GLY A 1 180 ? 2.815 -2.062 1.014 1.00 95.94 180 GLY A N 1
ATOM 1442 C CA . GLY A 1 180 ? 1.761 -3.076 1.108 1.00 95.94 180 GLY A CA 1
ATOM 1443 C C . GLY A 1 180 ? 2.222 -4.459 0.642 1.00 95.94 180 GLY A C 1
ATOM 1444 O O . GLY A 1 180 ? 3.413 -4.767 0.658 1.00 95.94 180 GLY A O 1
ATOM 1445 N N . SER A 1 181 ? 1.276 -5.317 0.260 1.00 94.31 181 SER A N 1
ATOM 1446 C CA . SER A 1 181 ? 1.555 -6.694 -0.164 1.00 94.31 181 SER A CA 1
ATOM 1447 C C . SER A 1 181 ? 0.827 -7.030 -1.458 1.00 94.31 181 SER A C 1
ATOM 1449 O O . SER A 1 181 ? -0.385 -6.880 -1.544 1.00 94.31 181 SER A O 1
ATOM 1451 N N . LEU A 1 182 ? 1.537 -7.612 -2.431 1.00 92.62 182 LEU A N 1
ATOM 1452 C CA . LEU A 1 182 ? 0.952 -8.091 -3.696 1.00 92.62 182 LEU A CA 1
ATOM 1453 C C . LEU A 1 182 ? -0.140 -9.165 -3.517 1.00 92.62 182 LEU A C 1
ATOM 1455 O O . LEU A 1 182 ? -0.752 -9.576 -4.493 1.00 92.62 182 LEU A O 1
ATOM 1459 N N . GLY A 1 183 ? -0.316 -9.715 -2.309 1.00 90.00 183 GLY A N 1
ATOM 1460 C CA . GLY A 1 183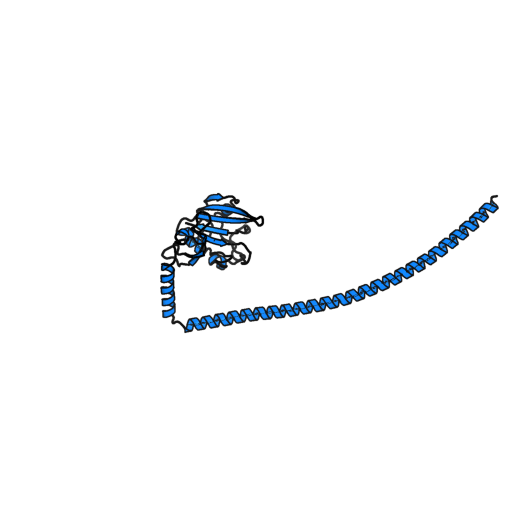 ? -1.422 -10.625 -1.979 1.00 90.00 183 GLY A CA 1
ATOM 1461 C C . GLY A 1 183 ? -2.615 -9.952 -1.290 1.00 90.00 183 GLY A C 1
ATOM 1462 O O . GLY A 1 183 ? -3.536 -10.662 -0.912 1.00 90.00 183 GLY A O 1
ATOM 1463 N N . GLY A 1 184 ? -2.571 -8.634 -1.087 1.00 93.50 184 GLY A N 1
ATOM 1464 C CA . GLY A 1 184 ? -3.595 -7.840 -0.409 1.00 93.50 184 GLY A CA 1
ATOM 1465 C C . GLY A 1 184 ? -3.667 -6.437 -1.009 1.00 93.50 184 GLY A C 1
ATOM 1466 O O . GLY A 1 184 ? -3.631 -6.291 -2.235 1.00 93.50 184 GLY A O 1
ATOM 1467 N N . GLU A 1 185 ? -3.784 -5.410 -0.162 1.00 95.50 185 GLU A N 1
ATOM 1468 C CA . GLU A 1 185 ? -3.696 -4.019 -0.613 1.00 95.50 185 GLU A CA 1
ATOM 1469 C C . GLU A 1 185 ? -2.242 -3.580 -0.805 1.00 95.50 185 GLU A C 1
ATOM 1471 O O . GLU A 1 185 ? -1.366 -3.895 0.010 1.00 95.50 185 GLU A O 1
ATOM 1476 N N . PHE A 1 186 ? -1.970 -2.836 -1.877 1.00 96.62 186 PHE A N 1
ATOM 1477 C CA . PHE A 1 186 ? -0.622 -2.337 -2.146 1.00 96.62 186 PHE A CA 1
ATOM 1478 C C . PHE A 1 186 ? -0.575 -1.171 -3.134 1.00 96.62 186 PHE A C 1
ATOM 1480 O O . PHE A 1 186 ? -1.524 -0.896 -3.873 1.00 96.62 186 PHE A O 1
ATOM 1487 N N . TRP A 1 187 ? 0.590 -0.530 -3.159 1.00 96.81 187 TRP A N 1
ATOM 1488 C CA . TRP A 1 187 ? 1.048 0.418 -4.165 1.00 96.81 187 TRP A CA 1
ATOM 1489 C C . TRP A 1 187 ? 2.383 -0.072 -4.732 1.00 96.81 187 TRP A C 1
ATOM 1491 O O . TRP A 1 187 ? 3.319 -0.306 -3.969 1.00 96.81 187 TRP A O 1
ATOM 1501 N N . LEU A 1 188 ? 2.482 -0.236 -6.054 1.00 96.25 188 LEU A N 1
ATOM 1502 C CA . LEU A 1 188 ? 3.671 -0.825 -6.686 1.00 96.25 188 LEU A CA 1
ATOM 1503 C C . LEU A 1 188 ? 4.924 0.054 -6.555 1.00 96.25 188 LEU A C 1
ATOM 1505 O O . LEU A 1 188 ? 6.023 -0.480 -6.492 1.00 96.25 188 LEU A O 1
ATOM 1509 N N . GLY A 1 189 ? 4.761 1.378 -6.526 1.00 96.25 189 GLY A N 1
ATOM 1510 C CA . GLY A 1 189 ? 5.866 2.338 -6.507 1.00 96.25 189 GLY A CA 1
ATOM 1511 C C . GLY A 1 189 ? 5.948 3.174 -7.786 1.00 96.25 189 GLY A C 1
ATOM 1512 O O . GLY A 1 189 ? 5.831 2.664 -8.905 1.00 96.25 189 GLY A O 1
ATOM 1513 N N . LEU A 1 190 ? 6.149 4.483 -7.621 1.00 95.88 190 LEU A N 1
ATOM 1514 C CA . LEU A 1 190 ? 6.251 5.435 -8.732 1.00 95.88 190 LEU A CA 1
ATOM 1515 C C . LEU A 1 190 ? 7.492 5.194 -9.593 1.00 95.88 190 LEU A C 1
ATOM 1517 O O . LEU A 1 190 ? 7.427 5.370 -10.805 1.00 95.88 190 LEU A O 1
ATOM 1521 N N . GLU A 1 191 ? 8.599 4.737 -9.009 1.00 94.50 191 GLU A N 1
ATOM 1522 C CA . GLU A 1 191 ? 9.823 4.507 -9.779 1.00 94.50 191 GLU A CA 1
ATOM 1523 C C . GLU A 1 191 ? 9.664 3.327 -10.754 1.00 94.50 191 GLU A C 1
ATOM 1525 O O . GLU A 1 191 ? 10.076 3.401 -11.915 1.00 94.50 191 GLU A O 1
ATOM 1530 N N . HIS A 1 192 ? 8.978 2.260 -10.329 1.00 93.31 192 HIS A N 1
ATOM 1531 C CA . HIS A 1 192 ? 8.608 1.159 -11.220 1.00 93.31 192 HIS A CA 1
ATOM 1532 C C . HIS A 1 192 ? 7.696 1.643 -12.354 1.00 93.31 192 HIS A C 1
ATOM 1534 O O . HIS A 1 192 ? 7.940 1.334 -13.523 1.00 93.31 192 HIS A O 1
ATOM 1540 N N . LEU A 1 193 ? 6.674 2.438 -12.023 1.00 93.56 193 LEU A N 1
ATOM 1541 C CA . LEU A 1 193 ? 5.743 3.016 -12.993 1.00 93.56 193 LEU A CA 1
ATOM 1542 C C . LEU A 1 193 ? 6.439 3.911 -14.024 1.00 93.56 193 LEU A C 1
ATOM 1544 O O . LEU A 1 193 ? 6.196 3.767 -15.225 1.00 93.56 193 LEU A O 1
ATOM 1548 N N . HIS A 1 194 ? 7.318 4.807 -13.577 1.00 93.25 194 HIS A N 1
ATOM 1549 C CA . HIS A 1 194 ? 8.052 5.713 -14.452 1.00 93.25 194 HIS A CA 1
ATOM 1550 C C . HIS A 1 194 ? 8.920 4.932 -15.437 1.00 93.25 194 HIS A C 1
ATOM 1552 O O . HIS A 1 194 ? 8.801 5.123 -16.649 1.00 93.25 194 HIS A O 1
ATOM 1558 N N . ARG A 1 195 ? 9.736 3.990 -14.948 1.00 91.69 195 ARG A N 1
ATOM 1559 C CA . ARG A 1 195 ? 10.613 3.176 -15.806 1.00 91.69 195 ARG A CA 1
ATOM 1560 C C . ARG A 1 195 ? 9.835 2.373 -16.843 1.00 91.69 195 ARG A C 1
ATOM 1562 O O . ARG A 1 195 ? 10.250 2.297 -17.994 1.00 91.69 195 ARG A O 1
ATOM 1569 N N . MET A 1 196 ? 8.700 1.785 -16.462 1.00 91.56 196 MET A N 1
ATOM 1570 C CA . MET A 1 196 ? 7.870 1.026 -17.402 1.00 91.56 196 MET A CA 1
ATOM 1571 C C . MET A 1 196 ? 7.265 1.928 -18.472 1.00 91.56 196 MET A C 1
ATOM 1573 O O . MET A 1 196 ? 7.431 1.684 -19.667 1.00 91.56 196 MET A O 1
ATOM 1577 N N . THR A 1 197 ? 6.574 2.980 -18.040 1.00 91.81 197 THR A N 1
ATOM 1578 C CA . THR A 1 197 ? 5.771 3.817 -18.934 1.00 91.81 197 THR A CA 1
ATOM 1579 C C . THR A 1 197 ? 6.603 4.763 -19.801 1.00 91.81 197 THR A C 1
ATOM 1581 O O . THR A 1 197 ? 6.139 5.176 -20.861 1.00 91.81 197 THR A O 1
ATOM 1584 N N . SER A 1 198 ? 7.844 5.068 -19.405 1.00 90.06 198 SER A N 1
ATOM 1585 C CA . SER A 1 198 ? 8.805 5.803 -20.241 1.00 90.06 198 SER A CA 1
ATOM 1586 C C . SER A 1 198 ? 9.491 4.917 -21.284 1.00 90.06 198 SER A C 1
ATOM 1588 O O . SER A 1 198 ? 9.806 5.392 -22.374 1.00 90.06 198 SER A O 1
ATOM 1590 N N . ALA A 1 199 ? 9.694 3.628 -20.991 1.00 88.44 199 ALA A N 1
ATOM 1591 C CA . ALA A 1 199 ? 10.386 2.711 -21.895 1.00 88.44 199 ALA A CA 1
ATOM 1592 C C . ALA A 1 199 ? 9.549 2.318 -23.122 1.00 88.44 199 ALA A C 1
ATOM 1594 O O . ALA A 1 199 ? 10.105 2.039 -24.185 1.00 88.44 199 ALA A O 1
ATOM 1595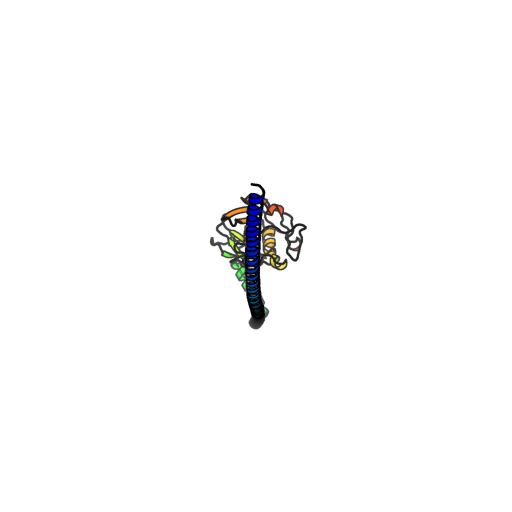 N N . ARG A 1 200 ? 8.219 2.249 -22.985 1.00 89.44 200 ARG A N 1
ATOM 1596 C CA . ARG A 1 200 ? 7.295 1.945 -24.089 1.00 89.44 200 ARG A CA 1
ATOM 1597 C C . ARG A 1 200 ? 5.873 2.432 -23.796 1.00 89.44 200 ARG A C 1
ATOM 1599 O O . ARG A 1 200 ? 5.540 2.638 -22.628 1.00 89.44 200 ARG A O 1
ATOM 1606 N N . PRO A 1 201 ? 5.021 2.588 -24.827 1.00 91.50 201 PRO A N 1
ATOM 1607 C CA . PRO A 1 201 ? 3.615 2.914 -24.630 1.00 91.50 201 PRO A CA 1
ATOM 1608 C C . PRO A 1 201 ? 2.923 1.891 -23.731 1.00 91.50 201 PRO A C 1
ATOM 1610 O O . PRO A 1 201 ? 3.147 0.691 -23.865 1.00 91.50 201 PRO A O 1
ATOM 1613 N N . HIS A 1 202 ? 2.088 2.391 -22.830 1.00 92.06 202 HIS A N 1
ATOM 1614 C CA . HIS A 1 202 ? 1.297 1.590 -21.912 1.00 92.06 202 HIS A CA 1
ATOM 1615 C C . HIS A 1 202 ? -0.131 2.130 -21.853 1.00 92.06 202 HIS A C 1
ATOM 1617 O O . HIS A 1 202 ? -0.363 3.341 -21.904 1.00 92.06 202 HIS A O 1
ATOM 1623 N N . GLU A 1 203 ? -1.080 1.219 -21.714 1.00 93.88 203 GLU A N 1
ATOM 1624 C CA . GLU A 1 203 ? -2.469 1.481 -21.383 1.00 93.88 203 GLU A CA 1
ATOM 1625 C C . GLU A 1 203 ? -2.679 1.423 -19.868 1.00 93.88 203 GLU A C 1
ATOM 1627 O O . GLU A 1 203 ? -2.048 0.630 -19.168 1.00 93.88 203 GLU A O 1
ATOM 1632 N N . LEU A 1 204 ? -3.614 2.229 -19.368 1.00 93.88 204 LEU A N 1
ATOM 1633 C CA . LEU A 1 204 ? -4.064 2.212 -17.977 1.00 93.88 204 LEU A CA 1
ATOM 1634 C C . LEU A 1 204 ? -5.532 1.806 -17.937 1.00 93.88 204 LEU A C 1
ATOM 1636 O O . LEU A 1 204 ? -6.353 2.361 -18.664 1.00 93.88 204 LEU A O 1
ATOM 1640 N N . LEU A 1 205 ? -5.872 0.885 -17.051 1.00 93.56 205 LEU A N 1
ATOM 1641 C CA . LEU A 1 205 ? -7.238 0.538 -16.705 1.00 93.56 205 LEU A CA 1
ATOM 1642 C C . LEU A 1 205 ? -7.436 0.818 -15.214 1.00 93.56 205 LEU A C 1
ATOM 1644 O O . LEU A 1 205 ? -6.664 0.371 -14.369 1.00 93.56 205 LEU A O 1
ATOM 1648 N N . VAL A 1 206 ? -8.469 1.589 -14.908 1.00 92.25 206 VAL A N 1
ATOM 1649 C CA . VAL A 1 206 ? -8.920 1.870 -13.548 1.00 92.25 206 VAL A CA 1
ATOM 1650 C C . VAL A 1 206 ? -10.245 1.159 -13.355 1.00 92.25 206 VAL A C 1
ATOM 1652 O O . VAL A 1 206 ? -11.171 1.389 -14.132 1.00 92.25 206 VAL A O 1
ATOM 1655 N N . GLU A 1 207 ? -10.328 0.321 -12.330 1.00 91.62 207 GLU A N 1
ATOM 1656 C CA . GLU A 1 207 ? -11.525 -0.430 -11.958 1.00 91.62 207 GLU A CA 1
ATOM 1657 C C . GLU A 1 207 ? -11.986 0.024 -10.571 1.00 91.62 207 GLU A C 1
ATOM 1659 O O . GLU A 1 207 ? -11.173 0.249 -9.672 1.00 91.62 207 GLU A O 1
ATOM 1664 N N . LEU A 1 208 ? -13.295 0.212 -10.418 1.00 89.75 208 LEU A N 1
ATOM 1665 C CA . LEU A 1 208 ? -13.924 0.709 -9.201 1.00 89.75 208 LEU A CA 1
ATOM 1666 C C . LEU A 1 208 ? -15.138 -0.152 -8.872 1.00 89.75 208 LEU A C 1
ATOM 1668 O O . LEU A 1 208 ? -15.977 -0.409 -9.740 1.00 89.75 208 LEU A O 1
ATOM 1672 N N . GLU A 1 209 ? -15.266 -0.521 -7.604 1.00 88.56 209 GLU A N 1
ATOM 1673 C CA . GLU A 1 209 ? -16.462 -1.162 -7.073 1.00 88.56 209 GLU A CA 1
ATOM 1674 C C . GLU A 1 209 ? -17.018 -0.315 -5.929 1.00 88.56 209 GLU A C 1
ATOM 1676 O O . GLU A 1 209 ? -16.388 -0.106 -4.895 1.00 88.56 209 GLU A O 1
ATOM 1681 N N . TYR A 1 210 ? -18.222 0.215 -6.122 1.00 82.62 210 TYR A N 1
ATOM 1682 C CA . TYR A 1 210 ? -18.902 0.987 -5.091 1.00 82.62 210 TYR A CA 1
ATOM 1683 C C . TYR A 1 210 ? -19.398 0.057 -3.980 1.00 82.62 210 TYR A C 1
ATOM 1685 O O . TYR A 1 210 ? -19.813 -1.061 -4.255 1.00 82.62 210 TYR A O 1
ATOM 1693 N N . PHE A 1 211 ? -19.565 0.572 -2.756 1.00 84.81 211 PHE A N 1
ATOM 1694 C CA . PHE A 1 211 ? -20.202 -0.167 -1.646 1.00 84.81 211 PHE A CA 1
ATOM 1695 C C . PHE A 1 211 ? -21.604 -0.725 -1.962 1.00 84.81 211 PHE A C 1
ATOM 1697 O O . PHE A 1 211 ? -22.102 -1.597 -1.262 1.00 84.81 211 PHE A O 1
ATOM 1704 N N . SER A 1 212 ? -22.252 -0.216 -3.013 1.00 89.12 212 SER A N 1
ATOM 1705 C CA . SER A 1 212 ? -23.518 -0.747 -3.534 1.00 89.12 212 SER A CA 1
ATOM 1706 C C . SER A 1 212 ? -23.367 -2.008 -4.404 1.00 89.12 212 SER A C 1
ATOM 1708 O O . SER A 1 212 ? -24.369 -2.485 -4.929 1.00 89.12 212 SER A O 1
ATOM 1710 N N . GLY A 1 213 ? -22.145 -2.513 -4.610 1.00 86.69 213 GLY A N 1
ATOM 1711 C CA . GLY A 1 213 ? -21.814 -3.605 -5.535 1.00 86.69 213 GLY A CA 1
ATOM 1712 C C . GLY A 1 213 ? -21.814 -3.193 -7.011 1.00 86.69 213 GLY A C 1
ATOM 1713 O O . GLY A 1 213 ? -21.734 -4.033 -7.904 1.00 86.69 213 GLY A O 1
ATOM 1714 N N . LYS A 1 214 ? -21.957 -1.894 -7.308 1.00 89.88 214 LYS A N 1
ATOM 1715 C CA . LYS A 1 214 ? -21.870 -1.389 -8.682 1.00 89.88 214 LYS A CA 1
ATOM 1716 C C . LYS A 1 214 ? -20.415 -1.348 -9.124 1.00 89.88 214 LYS A C 1
ATOM 1718 O O . LYS A 1 214 ? -19.576 -0.809 -8.413 1.00 89.88 214 LYS A O 1
ATOM 1723 N N . TYR A 1 215 ? -20.164 -1.818 -10.337 1.00 89.25 215 TYR A N 1
ATOM 1724 C CA . TYR A 1 215 ? -18.855 -1.781 -10.971 1.00 89.25 215 TYR A CA 1
ATOM 1725 C C . TYR A 1 215 ? -18.774 -0.658 -12.011 1.00 89.25 215 TYR A C 1
ATOM 1727 O O . TYR A 1 215 ? -19.711 -0.449 -12.790 1.00 89.25 215 TYR A O 1
ATOM 1735 N N . ALA A 1 216 ? -17.649 0.049 -12.046 1.00 91.06 216 ALA A N 1
ATOM 1736 C CA . ALA A 1 216 ? -17.328 1.021 -13.080 1.00 91.06 216 ALA A CA 1
ATOM 1737 C C . ALA A 1 216 ? -15.848 0.944 -13.464 1.00 91.06 216 ALA A C 1
ATOM 1739 O O . ALA A 1 216 ? -15.006 0.563 -12.656 1.00 91.06 216 ALA A O 1
ATOM 1740 N N . TYR A 1 217 ? -15.519 1.338 -14.694 1.00 92.00 217 TYR A N 1
ATOM 1741 C CA . TYR A 1 217 ? -14.132 1.342 -15.158 1.00 92.00 217 TYR A CA 1
ATOM 1742 C C . TYR A 1 217 ? -13.820 2.522 -16.076 1.00 92.00 217 TYR A C 1
ATOM 1744 O O . TYR A 1 217 ? -14.717 3.092 -16.699 1.00 92.00 217 TYR A O 1
ATOM 1752 N N . ALA A 1 218 ? -12.538 2.857 -16.194 1.00 92.12 218 ALA A N 1
ATOM 1753 C CA . ALA A 1 218 ? -12.009 3.783 -17.188 1.00 92.12 218 ALA A CA 1
ATOM 1754 C C . ALA A 1 218 ? -10.707 3.229 -17.774 1.00 92.12 218 ALA A C 1
ATOM 1756 O O . ALA A 1 218 ? -9.764 2.926 -17.047 1.00 92.12 218 ALA A O 1
ATOM 1757 N N . ARG A 1 219 ? -10.653 3.101 -19.099 1.00 92.88 219 ARG A N 1
ATOM 1758 C CA . ARG A 1 219 ? -9.494 2.617 -19.849 1.00 92.88 219 ARG A CA 1
ATOM 1759 C C . ARG A 1 219 ? -8.901 3.748 -20.672 1.00 92.88 219 ARG A C 1
ATOM 1761 O O . ARG A 1 219 ? -9.594 4.367 -21.480 1.00 92.88 219 ARG A O 1
ATOM 1768 N N . TYR A 1 220 ? -7.606 3.965 -20.515 1.00 92.25 220 TYR A N 1
ATOM 1769 C CA . TYR A 1 220 ? -6.808 4.963 -21.206 1.00 92.25 220 TYR A CA 1
ATOM 1770 C C . TYR A 1 220 ? -5.805 4.252 -22.107 1.00 92.25 220 TYR A C 1
ATOM 1772 O O . TYR A 1 220 ? -5.038 3.407 -21.662 1.00 92.25 220 TYR A O 1
ATOM 1780 N N . SER A 1 221 ? -5.796 4.620 -23.381 1.00 92.25 221 SER A N 1
ATOM 1781 C CA . SER A 1 221 ? -4.902 4.049 -24.400 1.00 92.25 221 SER A CA 1
ATOM 1782 C C . SER A 1 221 ? -3.449 4.525 -24.302 1.00 92.25 221 SER A C 1
ATOM 1784 O O . SER A 1 221 ? -2.591 4.034 -25.028 1.00 92.25 221 SER A O 1
ATOM 1786 N N . LYS A 1 222 ? -3.184 5.527 -23.461 1.00 91.00 222 LYS A N 1
ATOM 1787 C CA . LYS A 1 222 ? -1.850 6.052 -23.192 1.00 91.00 222 LYS A CA 1
ATOM 1788 C C . LYS A 1 222 ? -1.783 6.477 -21.737 1.00 91.00 222 LYS A C 1
ATOM 1790 O O . LYS A 1 222 ? -2.683 7.179 -21.271 1.00 91.00 222 LYS A O 1
ATOM 1795 N N . PHE A 1 223 ? -0.741 6.030 -21.056 1.00 91.56 223 PHE A N 1
ATOM 1796 C CA . PHE A 1 223 ? -0.410 6.394 -19.694 1.00 91.56 223 PHE A CA 1
ATOM 1797 C C . PHE A 1 223 ? 1.105 6.468 -19.553 1.00 91.56 223 PHE A C 1
ATOM 1799 O O . PHE A 1 223 ? 1.818 5.512 -19.857 1.00 91.56 223 PHE A O 1
ATOM 1806 N N . VAL A 1 224 ? 1.584 7.623 -19.106 1.00 92.06 224 VAL A N 1
ATOM 1807 C CA . VAL A 1 224 ? 2.994 7.870 -18.821 1.00 92.06 224 VAL A CA 1
ATOM 1808 C C . VAL A 1 224 ? 3.108 8.781 -17.616 1.00 92.06 224 VAL A C 1
ATOM 1810 O O . VAL A 1 224 ? 2.293 9.691 -17.453 1.00 92.06 224 VAL A O 1
ATOM 1813 N N . ILE A 1 225 ? 4.108 8.533 -16.778 1.00 93.50 225 ILE A N 1
ATOM 1814 C CA . ILE A 1 225 ? 4.484 9.444 -15.700 1.00 93.50 225 ILE A CA 1
ATOM 1815 C C . ILE A 1 225 ? 5.939 9.874 -15.865 1.00 93.50 225 ILE A C 1
ATOM 1817 O O . ILE A 1 225 ? 6.780 9.106 -16.341 1.00 93.50 225 ILE A O 1
ATOM 1821 N N . ASP A 1 226 ? 6.226 11.113 -15.486 1.00 94.94 226 ASP A N 1
ATOM 1822 C CA . ASP A 1 226 ? 7.578 11.665 -15.523 1.00 94.94 226 ASP A CA 1
ATOM 1823 C C . ASP A 1 226 ? 8.476 11.044 -14.435 1.00 94.94 226 ASP A C 1
ATOM 1825 O O . ASP A 1 226 ? 8.029 10.273 -13.586 1.00 94.94 226 ASP A O 1
ATOM 1829 N N . SER A 1 227 ? 9.758 11.372 -14.483 1.00 95.69 227 SER A N 1
ATOM 1830 C CA . SER A 1 227 ? 10.785 11.008 -13.512 1.00 95.69 227 SER A CA 1
ATOM 1831 C C . SER A 1 227 ? 10.554 11.650 -12.142 1.00 95.69 227 SER A C 1
ATOM 1833 O O . SER A 1 227 ? 9.747 12.571 -11.984 1.00 95.69 227 SER A O 1
ATOM 1835 N N . GLU A 1 228 ? 11.340 11.239 -11.142 1.00 95.00 228 GLU A N 1
ATOM 1836 C CA . GLU A 1 228 ? 11.341 11.894 -9.828 1.00 95.00 228 GLU A CA 1
ATOM 1837 C C . GLU A 1 228 ? 11.667 13.395 -9.915 1.00 95.00 228 GLU A C 1
ATOM 1839 O O . GLU A 1 228 ? 11.069 14.207 -9.203 1.00 95.00 228 GLU A O 1
ATOM 1844 N N . ALA A 1 229 ? 12.579 13.779 -10.816 1.00 95.50 229 ALA A N 1
ATOM 1845 C CA . ALA A 1 229 ? 12.924 15.178 -11.076 1.00 95.50 229 ALA A CA 1
ATOM 1846 C C . ALA A 1 229 ? 11.739 15.950 -11.681 1.00 95.50 229 ALA A C 1
ATOM 1848 O O . ALA A 1 229 ? 11.474 17.086 -11.288 1.00 95.50 229 ALA A O 1
ATOM 1849 N N . GLY A 1 230 ? 10.977 15.297 -12.564 1.00 93.44 230 GLY A N 1
ATOM 1850 C CA . GLY A 1 230 ? 9.678 15.761 -13.062 1.00 93.44 230 GLY A CA 1
ATOM 1851 C C . GLY A 1 230 ? 8.527 15.601 -12.059 1.00 93.44 230 GLY A C 1
ATOM 1852 O O . GLY A 1 230 ? 7.370 15.850 -12.396 1.00 93.44 230 GLY A O 1
ATOM 1853 N N . GLN A 1 231 ? 8.824 15.200 -10.817 1.00 92.25 231 GLN A N 1
ATOM 1854 C CA . GLN A 1 231 ? 7.868 15.023 -9.719 1.00 92.25 231 GLN A CA 1
ATOM 1855 C C . GLN A 1 231 ? 6.731 14.053 -10.069 1.00 92.25 231 GLN A C 1
ATOM 1857 O O . GLN A 1 231 ? 5.594 14.243 -9.627 1.00 92.25 231 GLN A O 1
ATOM 1862 N N . TYR A 1 232 ? 7.045 13.028 -10.867 1.00 94.25 232 TYR A N 1
ATOM 1863 C CA . TYR A 1 232 ? 6.107 12.004 -11.324 1.00 94.25 232 TYR A CA 1
ATOM 1864 C C . TYR A 1 232 ? 4.826 12.585 -11.931 1.00 94.25 232 TYR A C 1
ATOM 1866 O O . TYR A 1 232 ? 3.729 12.067 -11.712 1.00 94.25 232 TYR A O 1
ATOM 1874 N N . ALA A 1 233 ? 4.952 13.700 -12.657 1.00 91.12 233 ALA A N 1
ATOM 1875 C CA . ALA A 1 233 ? 3.811 14.331 -13.294 1.00 91.12 233 ALA A CA 1
ATOM 1876 C C . ALA A 1 233 ? 3.131 13.359 -14.263 1.00 91.12 233 ALA A C 1
ATOM 1878 O O . ALA A 1 233 ? 3.798 12.669 -15.038 1.00 91.12 233 ALA A O 1
ATOM 1879 N N . ILE A 1 234 ? 1.800 13.309 -14.221 1.00 90.25 234 ILE A N 1
ATOM 1880 C CA . ILE A 1 234 ? 1.032 12.497 -15.163 1.00 90.25 234 ILE A CA 1
ATOM 1881 C C . ILE A 1 234 ? 1.161 13.153 -16.533 1.00 90.25 234 ILE A C 1
ATOM 1883 O O . ILE A 1 234 ? 0.752 14.296 -16.719 1.00 90.25 234 ILE A O 1
ATOM 1887 N N . GLY A 1 235 ? 1.741 12.440 -17.490 1.00 88.19 235 GLY A N 1
ATOM 1888 C CA . GLY A 1 235 ? 1.854 12.911 -18.858 1.00 88.19 235 GLY A CA 1
ATOM 1889 C C . GLY A 1 235 ? 0.547 12.731 -19.622 1.00 88.19 235 GLY A C 1
ATOM 1890 O O . GLY A 1 235 ? -0.549 12.929 -19.104 1.00 88.19 235 GLY A O 1
ATOM 1891 N N . GLU A 1 236 ? 0.656 12.377 -20.894 1.00 83.25 236 GLU A N 1
ATOM 1892 C CA . GLU A 1 236 ? -0.510 12.279 -21.765 1.00 83.25 236 GLU A CA 1
ATOM 1893 C C . GLU A 1 236 ? -1.430 11.114 -21.367 1.00 83.25 236 GLU A C 1
ATOM 1895 O O . GLU A 1 236 ? -1.004 9.958 -21.324 1.00 83.25 236 GLU A O 1
ATOM 1900 N N . LEU A 1 237 ? -2.706 11.432 -21.132 1.00 86.00 237 LEU A N 1
ATOM 1901 C CA . LEU A 1 237 ? -3.783 10.474 -20.916 1.00 86.00 237 LEU A CA 1
ATOM 1902 C C . LEU A 1 237 ? -4.782 10.564 -22.063 1.00 86.00 237 LEU A C 1
ATOM 1904 O O . LEU A 1 237 ? -5.320 11.631 -22.357 1.00 86.00 237 LEU A O 1
ATOM 1908 N N . ARG A 1 238 ? -5.093 9.426 -22.685 1.00 86.50 238 ARG A N 1
ATOM 1909 C CA . ARG A 1 238 ? -6.093 9.371 -23.759 1.00 86.50 238 ARG A CA 1
ATOM 1910 C C . ARG A 1 238 ? -7.171 8.346 -23.451 1.00 86.50 238 ARG A C 1
ATOM 1912 O O . ARG A 1 238 ? -6.947 7.150 -23.653 1.00 86.50 238 ARG A O 1
ATOM 1919 N N . LEU A 1 239 ? -8.325 8.822 -22.976 1.00 89.25 239 LEU A N 1
ATOM 1920 C CA . LEU A 1 239 ? -9.488 7.984 -22.676 1.00 89.25 239 LEU A CA 1
ATOM 1921 C C . LEU A 1 239 ? -9.899 7.197 -23.926 1.00 89.25 239 LEU A C 1
ATOM 1923 O O . LEU A 1 239 ? -10.069 7.765 -25.004 1.00 89.25 239 LEU A O 1
ATOM 1927 N N . LEU A 1 240 ? -10.026 5.885 -23.766 1.00 88.12 240 LEU A N 1
ATOM 1928 C CA . LEU A 1 240 ? -10.404 4.948 -24.817 1.00 88.12 240 LEU A CA 1
ATOM 1929 C C . LEU A 1 240 ? -11.850 4.481 -24.641 1.00 88.12 240 LEU A C 1
ATOM 1931 O O . LEU A 1 240 ? -12.618 4.466 -25.595 1.00 88.12 240 LEU A O 1
ATOM 1935 N N . SER A 1 241 ? -12.213 4.075 -23.425 1.00 91.31 241 SER A N 1
ATOM 1936 C CA . SER A 1 241 ? -13.558 3.606 -23.074 1.00 91.31 241 SER A CA 1
ATOM 1937 C C . SER A 1 241 ? -13.736 3.639 -21.560 1.00 91.31 241 SER A C 1
ATOM 1939 O O . SER A 1 241 ? -12.749 3.622 -20.829 1.00 91.31 241 SER A O 1
ATOM 1941 N N . GLY A 1 242 ? -14.969 3.664 -21.073 1.00 89.44 242 GLY A N 1
ATOM 1942 C CA . GLY A 1 242 ? -15.229 3.605 -19.642 1.00 89.44 242 GLY A CA 1
ATOM 1943 C C . GLY A 1 242 ? -16.677 3.897 -19.298 1.00 89.44 242 GLY A C 1
ATOM 1944 O O . GLY A 1 242 ? -17.371 4.598 -20.031 1.00 89.44 242 GLY A O 1
ATOM 1945 N N . THR A 1 243 ? -17.118 3.346 -18.176 1.00 90.44 243 THR A N 1
ATOM 1946 C CA . THR A 1 243 ? -18.399 3.659 -17.530 1.00 90.44 243 THR A CA 1
ATOM 1947 C C . THR A 1 243 ? -18.220 4.581 -16.323 1.00 90.44 243 THR A C 1
ATOM 1949 O O . THR A 1 243 ? -19.192 5.174 -15.859 1.00 90.44 243 THR A O 1
ATOM 1952 N N . ALA A 1 244 ? -16.990 4.718 -15.815 1.00 85.44 244 ALA A N 1
ATOM 1953 C CA . ALA A 1 244 ? -16.645 5.652 -14.754 1.00 85.44 244 ALA A CA 1
ATOM 1954 C C . ALA A 1 244 ? -16.503 7.084 -15.293 1.00 85.44 244 ALA A C 1
ATOM 1956 O O . ALA A 1 244 ? -16.156 7.307 -16.455 1.00 85.44 244 ALA A O 1
ATOM 1957 N N . ALA A 1 245 ? -16.727 8.069 -14.421 1.00 81.19 245 ALA A N 1
ATOM 1958 C CA . ALA A 1 245 ? -16.409 9.457 -14.731 1.00 81.19 245 ALA A CA 1
ATOM 1959 C C . ALA A 1 245 ? -14.898 9.617 -14.979 1.00 81.19 245 ALA A C 1
ATOM 1961 O O . ALA A 1 245 ? -14.077 9.055 -14.254 1.00 81.19 245 ALA A O 1
ATOM 1962 N N . ASP A 1 246 ? -14.530 10.423 -15.975 1.00 80.56 246 ASP A N 1
ATOM 1963 C CA . ASP A 1 246 ? -13.138 10.626 -16.391 1.00 80.56 246 ASP A CA 1
ATOM 1964 C C . ASP A 1 246 ? -12.375 11.590 -15.460 1.00 80.56 246 ASP A C 1
ATOM 1966 O O . ASP A 1 246 ? -11.944 12.679 -15.842 1.00 80.56 246 ASP A O 1
ATOM 1970 N N . ALA A 1 247 ? -12.246 11.197 -14.192 1.00 75.88 247 ALA A N 1
ATOM 1971 C CA . ALA A 1 247 ? -11.581 11.983 -13.160 1.00 75.88 247 ALA A CA 1
ATOM 1972 C C . ALA A 1 247 ? -10.050 11.986 -13.310 1.00 75.88 247 ALA A C 1
ATOM 1974 O O . ALA A 1 247 ? -9.396 12.940 -12.889 1.00 75.88 247 ALA A O 1
ATOM 1975 N N . VAL A 1 248 ? -9.466 10.947 -13.922 1.00 77.00 248 VAL A N 1
ATOM 1976 C CA . VAL A 1 248 ? -8.006 10.838 -14.090 1.00 77.00 248 VAL A CA 1
ATOM 1977 C C . VAL A 1 248 ? -7.501 11.863 -15.106 1.00 77.00 248 VAL A C 1
ATOM 1979 O O . VAL A 1 248 ? -6.467 12.484 -14.869 1.00 77.00 248 VAL A O 1
ATOM 1982 N N . ARG A 1 249 ? -8.245 12.133 -16.191 1.00 78.69 249 ARG A N 1
ATOM 1983 C CA . ARG A 1 249 ? -7.853 13.155 -17.178 1.00 78.69 249 ARG A CA 1
ATOM 1984 C C . ARG A 1 249 ? -7.745 14.555 -16.569 1.00 78.69 249 ARG A C 1
ATOM 1986 O O . ARG A 1 249 ? -6.890 15.326 -16.989 1.00 78.69 249 ARG A O 1
ATOM 1993 N N . LEU A 1 250 ? -8.529 14.872 -15.535 1.00 81.25 250 LEU A N 1
ATOM 1994 C CA . LEU A 1 250 ? -8.408 16.144 -14.800 1.00 81.25 250 LEU A CA 1
ATOM 1995 C C . LEU A 1 250 ? -7.061 16.295 -14.077 1.00 81.25 250 LEU A C 1
ATOM 1997 O O . LEU A 1 250 ? -6.707 17.396 -13.665 1.00 81.25 250 LEU A O 1
ATOM 2001 N N . ARG A 1 251 ? -6.322 15.195 -13.899 1.00 83.12 251 ARG A N 1
ATOM 2002 C CA . ARG A 1 251 ? -4.994 15.163 -13.279 1.00 83.12 251 ARG A CA 1
ATOM 2003 C C . ARG A 1 251 ? -3.857 15.147 -14.303 1.00 83.12 251 ARG A C 1
ATOM 2005 O O . ARG A 1 251 ? -2.697 15.122 -13.904 1.00 83.12 251 ARG A O 1
ATOM 2012 N N . GLN A 1 252 ? -4.157 15.187 -15.602 1.00 86.31 252 GLN A N 1
ATOM 2013 C CA . GLN A 1 252 ? -3.138 15.295 -16.642 1.00 86.31 252 GLN A CA 1
ATOM 2014 C C . GLN A 1 252 ? -2.291 16.562 -16.442 1.00 86.31 252 GLN A C 1
ATOM 2016 O O . GLN A 1 252 ? -2.810 17.650 -16.207 1.00 86.31 252 GLN A O 1
ATOM 2021 N N . GLY A 1 253 ? -0.971 16.408 -16.514 1.00 86.69 253 GLY A N 1
ATOM 2022 C CA . GLY A 1 253 ? 0.023 17.448 -16.253 1.00 86.69 253 GLY A CA 1
ATOM 2023 C C . GLY A 1 253 ? 0.243 17.768 -14.771 1.00 86.69 253 GLY A C 1
ATOM 2024 O O . GLY A 1 253 ? 1.171 18.510 -14.446 1.00 86.69 253 GLY A O 1
ATOM 2025 N N . MET A 1 254 ? -0.572 17.231 -13.855 1.00 87.25 254 MET A N 1
ATOM 2026 C CA . MET A 1 254 ? -0.389 17.464 -12.424 1.00 87.25 254 MET A CA 1
ATOM 2027 C C . MET A 1 254 ? 0.763 16.622 -11.878 1.00 87.25 254 MET A C 1
ATOM 2029 O O . MET A 1 254 ? 0.934 15.458 -12.240 1.00 87.25 254 MET A O 1
ATOM 2033 N N . LYS A 1 255 ? 1.521 17.227 -10.963 1.00 89.31 255 LYS A N 1
ATOM 2034 C CA . LYS A 1 255 ? 2.613 16.597 -10.214 1.00 89.31 255 LYS A CA 1
ATOM 2035 C C . LYS A 1 255 ? 2.062 15.720 -9.097 1.00 89.31 255 LYS A C 1
ATOM 2037 O O . LYS A 1 255 ? 1.008 16.023 -8.534 1.00 89.31 255 LYS A O 1
ATOM 2042 N N . PHE A 1 256 ? 2.800 14.672 -8.748 1.00 90.25 256 PHE A N 1
ATOM 2043 C CA . PHE A 1 256 ? 2.464 13.843 -7.599 1.00 90.25 256 PHE A CA 1
ATOM 2044 C C . PHE A 1 256 ? 2.724 14.606 -6.292 1.00 90.25 256 PHE A C 1
ATOM 2046 O O . PHE A 1 256 ? 3.685 15.375 -6.199 1.00 90.25 256 PHE A O 1
ATOM 2053 N N . SER A 1 257 ? 1.884 14.382 -5.282 1.00 86.44 257 SER A N 1
ATOM 2054 C CA . SER A 1 257 ? 1.983 15.016 -3.962 1.00 86.44 257 SER A CA 1
ATOM 2055 C C . SER A 1 257 ? 1.764 13.982 -2.860 1.00 86.44 257 SER A C 1
ATOM 2057 O O . SER A 1 257 ? 0.892 13.123 -2.979 1.00 86.44 257 SER A O 1
ATOM 2059 N N . THR A 1 258 ? 2.497 14.118 -1.761 1.00 88.00 258 THR A N 1
ATOM 2060 C CA . THR A 1 258 ? 2.340 13.334 -0.525 1.00 88.00 258 THR A CA 1
ATOM 2061 C C . THR A 1 258 ? 2.203 14.260 0.682 1.00 88.00 258 THR A C 1
ATOM 2063 O O . THR A 1 258 ? 2.299 15.483 0.555 1.00 88.00 258 THR A O 1
ATOM 2066 N N . ILE A 1 259 ? 1.962 13.690 1.866 1.00 86.19 259 ILE A N 1
ATOM 2067 C CA . ILE A 1 259 ? 1.778 14.452 3.117 1.00 86.19 259 ILE A CA 1
ATOM 2068 C C . ILE A 1 259 ? 2.973 15.346 3.474 1.00 86.19 259 ILE A C 1
ATOM 2070 O O . ILE A 1 259 ? 2.803 16.406 4.064 1.00 86.19 259 ILE A O 1
ATOM 2074 N N . ASP A 1 260 ? 4.171 14.909 3.109 1.00 87.88 260 ASP A N 1
ATOM 2075 C CA . ASP A 1 260 ? 5.464 15.527 3.386 1.00 87.88 260 ASP A CA 1
ATOM 2076 C C . ASP A 1 260 ? 6.007 16.311 2.184 1.00 87.88 260 ASP A C 1
ATOM 2078 O O . ASP A 1 260 ? 6.955 17.084 2.322 1.00 87.88 260 ASP A O 1
ATOM 2082 N N . ARG A 1 261 ? 5.400 16.148 1.001 1.00 85.06 261 ARG A N 1
ATOM 2083 C CA . ARG A 1 261 ? 5.835 16.807 -0.228 1.00 85.06 261 ARG A CA 1
ATOM 2084 C C . ARG A 1 261 ? 4.634 17.243 -1.061 1.00 85.06 261 ARG A C 1
ATOM 2086 O O . ARG A 1 261 ? 4.153 16.525 -1.936 1.00 85.06 261 ARG A O 1
ATOM 2093 N N . ASN A 1 262 ? 4.143 18.448 -0.779 1.00 77.38 262 ASN A N 1
ATOM 2094 C CA . ASN A 1 262 ? 3.008 19.018 -1.494 1.00 77.38 262 ASN A CA 1
ATOM 2095 C C . ASN A 1 262 ? 3.472 19.799 -2.732 1.00 77.38 262 ASN A C 1
ATOM 2097 O O . ASN A 1 262 ? 4.112 20.843 -2.618 1.00 77.38 262 ASN A O 1
ATOM 2101 N N . HIS A 1 263 ? 3.111 19.311 -3.915 1.00 69.56 263 HIS A N 1
ATOM 2102 C CA . HIS A 1 263 ? 3.351 19.988 -5.191 1.00 69.56 263 HIS A CA 1
ATOM 2103 C C . HIS A 1 263 ? 2.061 20.498 -5.849 1.00 69.56 263 HIS A C 1
ATOM 2105 O O . HIS A 1 263 ? 2.098 21.003 -6.972 1.00 69.56 263 HIS A O 1
ATOM 2111 N N . SER A 1 264 ? 0.922 20.377 -5.162 1.00 60.25 264 SER A N 1
ATOM 2112 C CA . SER A 1 264 ? -0.396 20.787 -5.645 1.00 60.25 264 SER A CA 1
ATOM 2113 C C . SER A 1 264 ? -0.928 21.991 -4.866 1.00 60.25 264 SER A C 1
ATOM 2115 O O . SER A 1 264 ? -0.967 21.986 -3.639 1.00 60.25 264 SER A O 1
ATOM 2117 N N . SER A 1 265 ? -1.430 23.000 -5.581 1.00 52.91 265 SER A N 1
ATOM 2118 C CA . SER A 1 265 ? -2.203 24.113 -5.006 1.00 52.91 265 SER A CA 1
ATOM 2119 C C . SER A 1 265 ? -3.644 23.729 -4.630 1.00 52.91 265 SER A C 1
ATOM 2121 O O . SER A 1 265 ? -4.398 24.565 -4.142 1.00 52.91 265 SER A O 1
ATOM 2123 N N . THR A 1 266 ? -4.050 22.474 -4.854 1.00 49.72 266 THR A N 1
ATOM 2124 C CA . THR A 1 266 ? -5.397 21.951 -4.582 1.00 49.72 266 THR A CA 1
ATOM 2125 C C . THR A 1 266 ? -5.322 20.567 -3.934 1.00 49.72 266 THR A C 1
ATOM 2127 O O . THR A 1 266 ? -4.503 19.737 -4.317 1.00 49.72 266 THR A O 1
ATOM 2130 N N . ALA A 1 267 ? -6.163 20.341 -2.920 1.00 37.84 267 ALA A N 1
ATOM 2131 C CA . ALA A 1 267 ? -6.148 19.163 -2.049 1.00 37.84 267 ALA A CA 1
ATOM 2132 C C . ALA A 1 267 ? -6.273 17.821 -2.810 1.00 37.84 267 ALA A C 1
ATOM 2134 O O . ALA A 1 267 ? -7.003 17.743 -3.808 1.00 37.84 267 ALA A O 1
ATOM 2135 N N . PRO A 1 268 ? -5.635 16.732 -2.334 1.00 38.78 268 PRO A N 1
ATOM 2136 C CA . PRO A 1 268 ? -5.759 15.430 -2.969 1.00 38.78 268 PRO A CA 1
ATOM 2137 C C . PRO A 1 268 ? -7.137 14.835 -2.659 1.00 38.78 268 PRO A C 1
ATOM 2139 O O . PRO A 1 268 ? -7.483 14.582 -1.509 1.00 38.78 268 PRO A O 1
ATOM 2142 N N . THR A 1 269 ? -7.935 14.595 -3.696 1.00 37.06 269 THR A N 1
ATOM 2143 C CA . THR A 1 269 ? -9.161 13.792 -3.609 1.00 37.06 269 THR A CA 1
ATOM 2144 C C . THR A 1 269 ? -9.241 12.854 -4.806 1.00 37.06 269 THR A C 1
ATOM 2146 O O . THR A 1 269 ? -9.402 13.293 -5.946 1.00 37.06 269 THR A O 1
ATOM 2149 N N . ALA A 1 270 ? -9.051 11.565 -4.525 1.00 33.41 270 ALA A N 1
ATOM 2150 C CA . ALA A 1 270 ? -9.891 10.439 -4.938 1.00 33.41 270 ALA A CA 1
ATOM 2151 C C . ALA A 1 270 ? -9.263 9.152 -4.374 1.00 33.41 270 ALA A C 1
ATOM 2153 O O . ALA A 1 270 ? -8.075 8.899 -4.568 1.00 33.41 270 ALA A O 1
ATOM 2154 N N . LYS A 1 271 ? -10.059 8.351 -3.661 1.00 35.75 271 LYS A N 1
ATOM 2155 C CA . LYS A 1 271 ? -9.716 6.971 -3.311 1.00 35.75 271 LYS A CA 1
ATOM 2156 C C . LYS A 1 271 ? -9.950 6.162 -4.593 1.00 35.75 271 LYS A C 1
ATOM 2158 O O . LYS A 1 271 ? -11.082 6.097 -5.058 1.00 35.75 271 LYS A O 1
ATOM 2163 N N . LEU A 1 272 ? -8.879 5.710 -5.237 1.00 45.53 272 LEU A N 1
ATOM 2164 C CA . LEU A 1 272 ? -8.951 4.804 -6.387 1.00 45.53 272 LEU A CA 1
ATOM 2165 C C . LEU A 1 272 ? -8.894 3.381 -5.834 1.00 45.53 272 LEU A C 1
ATOM 2167 O O . LEU A 1 272 ? -8.020 3.114 -5.010 1.00 45.53 272 LEU A O 1
ATOM 2171 N N . ASP A 1 273 ? -9.796 2.500 -6.257 1.00 40.50 273 ASP A N 1
ATOM 2172 C CA . ASP A 1 273 ? -9.915 1.157 -5.675 1.00 40.50 273 ASP A CA 1
ATOM 2173 C C . ASP A 1 273 ? -9.017 0.133 -6.380 1.00 40.50 273 ASP A C 1
ATOM 2175 O O . ASP A 1 273 ? -8.334 -0.628 -5.712 1.00 40.50 273 ASP A O 1
ATOM 2179 N N . ALA A 1 274 ? -8.867 0.171 -7.704 1.00 52.94 274 ALA A N 1
ATOM 2180 C CA . ALA A 1 274 ? -7.803 -0.571 -8.376 1.00 52.94 274 ALA A CA 1
ATOM 2181 C C . ALA A 1 274 ? -7.314 0.150 -9.634 1.00 52.94 274 ALA A C 1
ATOM 2183 O O . ALA A 1 274 ? -8.098 0.688 -10.417 1.00 52.94 274 ALA A O 1
ATOM 2184 N N . SER A 1 275 ? -5.999 0.125 -9.846 1.00 70.62 275 SER A N 1
ATOM 2185 C CA . SER A 1 275 ? -5.372 0.604 -11.076 1.00 70.62 275 SER A CA 1
ATOM 2186 C C . SER A 1 275 ? -4.427 -0.468 -11.603 1.00 70.62 275 SER A C 1
ATOM 2188 O O . SER A 1 275 ? -3.586 -0.991 -10.866 1.00 70.62 275 SER A O 1
ATOM 2190 N N . VAL A 1 276 ? -4.545 -0.780 -12.890 1.00 70.88 276 VAL A N 1
ATOM 2191 C CA . VAL A 1 276 ? -3.724 -1.771 -13.589 1.00 70.88 276 VAL A CA 1
ATOM 2192 C C . VAL A 1 276 ? -3.202 -1.194 -14.907 1.00 70.88 276 VAL A C 1
ATOM 2194 O O . VAL A 1 276 ? -3.852 -0.364 -15.536 1.00 70.88 276 VAL A O 1
ATOM 2197 N N . VAL A 1 277 ? -2.019 -1.615 -15.342 1.00 73.69 277 VAL A N 1
ATOM 2198 C CA . VAL A 1 277 ? -1.350 -1.127 -16.561 1.00 73.69 277 VAL A CA 1
ATOM 2199 C C . VAL A 1 277 ? -0.880 -2.292 -17.420 1.00 73.69 277 VAL A C 1
ATOM 2201 O O . VAL A 1 277 ? -0.484 -3.340 -16.912 1.00 73.69 277 VAL A O 1
ATOM 2204 N N . LYS A 1 278 ? -0.938 -2.119 -18.739 1.00 69.38 278 LYS A N 1
ATOM 2205 C CA . LYS A 1 278 ? -0.545 -3.128 -19.727 1.00 69.38 278 LYS A CA 1
ATOM 2206 C C . LYS A 1 278 ? 0.104 -2.471 -20.940 1.00 69.38 278 LYS A C 1
ATOM 2208 O O . LYS A 1 278 ? -0.229 -1.342 -21.269 1.00 69.38 278 LYS A O 1
ATOM 2213 N N . GLU A 1 279 ? 1.023 -3.184 -21.587 1.00 51.59 279 GLU A N 1
ATOM 2214 C CA . GLU A 1 279 ? 1.638 -2.799 -22.872 1.00 51.59 279 GLU A CA 1
ATOM 2215 C C . GLU A 1 279 ? 0.780 -3.140 -24.106 1.00 51.59 279 GLU A C 1
ATOM 2217 O O . GLU A 1 279 ? 0.142 -4.231 -24.155 1.00 51.59 279 GLU A O 1
#

InterPro domains:
  IPR002181 Fibrinogen, alpha/beta/gamma chain, C-terminal globular domain [PF00147] (125-266)
  IPR002181 Fibrinogen, alpha/beta/gamma chain, C-terminal globular domain [PS51406] (111-279)
  IPR002181 Fibrinogen, alpha/beta/gamma chain, C-terminal globular domain [SM00186] (115-279)
  IPR014716 Fibrinogen, alpha/beta/gamma chain, C-terminal globular, subdomain 1 [G3DSA:3.90.215.10] (108-274)
  IPR036056 Fibrinogen-like, C-terminal [SSF56496] (111-267)
  IPR050373 Fibrinogen C-terminal domain-containing protein [PTHR19143] (77-264)

Radius of gyration: 39.36 Å; chains: 1; bounding box: 121×58×85 Å

Sequence (279 aa):
MLRKAVAETGVLLQVSCETFASKLIEMESAMKKDRDTINQQLLYQKSLSEELLVAIRLLSQAISKNLTTLQTQSDRAEQLANVKHDQMRQEIETLASKEDLAWFRTKSRLYLQSIAARSCKQVQSERPGKYFIQPAADAEPFLGYCAQTAFGGGWLVIQHRYDGSVDFRRNWTEYRDGFGSLGGEFWLGLEHLHRMTSARPHELLVELEYFSGKYAYARYSKFVIDSEAGQYAIGELRLLSGTAADAVRLRQGMKFSTIDRNHSSTAPTAKLDASVVKE